Protein 5T0Q (pdb70)

Solvent-accessible surface area: 9866 Å² total; per-residue (Å²): 177,108,59,92,143,121,48,15,34,118,23,0,84,39,0,3,92,60,19,79,41,50,0,5,0,0,0,8,0,78,44,59,100,70,131,46,105,102,95,42,78,88,53,29,36,0,15,22,11,5,6,22,25,58,4,200,127,102,66,73,34,88,93,5,52,126,36,11,133,116,26,66,99,192,167,108,0,48,60,23,18,27,0,2,6,41,0,6,92,40,68,23,77,38,18,93,21,2,0,0,71,0,38,101,72,94,108,64,26,41,25,39,13,41,51,40,1,83,66,46,80,16,159,5,0,24,53,0,47,127,41,39,1,94,0,0,0,0,5,14,10,57,48,0,0,0,0,1,0,0,38,82,92,11,87,92,26,94,93,2,46,111,57,1,84,81,31,8,14,76,171,110,107,32,57,126,102,3,21,102,91,16,13,94,88,66,156,178

Structure (mmCIF, N/CA/C/O backbone):
data_5T0Q
#
_entry.id   5T0Q
#
_cell.length_a   86.098
_cell.length_b   86.098
_cell.length_c   57.871
_cell.angle_alpha   90.00
_cell.angle_beta   90.00
_cell.angle_gamma   120.00
#
_symmetry.space_group_name_H-M   'P 32 2 1'
#
loop_
_entity.id
_entity.type
_entity.pdbx_description
1 polymer 'Transcription factor MYC3'
2 polymer 'Protein TIFY 9'
3 water water
#
loop_
_atom_site.group_PDB
_atom_site.id
_atom_site.type_symbol
_atom_site.label_atom_id
_atom_site.label_alt_id
_atom_site.label_comp_id
_atom_site.label_asym_id
_atom_site.label_entity_id
_atom_site.label_seq_id
_atom_site.pdbx_PDB_ins_code
_atom_site.Cartn_x
_atom_site.Cartn_y
_atom_site.Cartn_z
_atom_site.occupancy
_atom_site.B_iso_or_equiv
_atom_site.auth_seq_id
_atom_site.auth_comp_id
_atom_site.auth_asym_id
_atom_site.auth_atom_id
_atom_site.pdbx_PDB_model_num
ATOM 1 N N . PRO A 1 2 ? -16.776 -42.990 -1.675 1.00 70.08 45 PRO A N 1
ATOM 2 C CA . PRO A 1 2 ? -16.481 -41.901 -0.739 1.00 69.16 45 PRO A CA 1
ATOM 3 C C . PRO A 1 2 ? -15.250 -42.159 0.117 1.00 72.50 45 PRO A C 1
ATOM 4 O O . PRO A 1 2 ? -15.271 -41.860 1.317 1.00 79.92 45 PRO A O 1
ATOM 8 N N . GLN A 1 3 ? -14.211 -42.717 -0.500 1.00 58.97 46 GLN A N 1
ATOM 9 C CA . GLN A 1 3 ? -12.853 -42.713 0.053 1.00 58.93 46 GLN A CA 1
ATOM 10 C C . GLN A 1 3 ? -11.886 -43.042 -1.071 1.00 54.06 46 GLN A C 1
ATOM 11 O O . GLN A 1 3 ? -11.640 -44.210 -1.378 1.00 53.52 46 GLN A O 1
ATOM 17 N N . PHE A 1 4 ? -11.343 -42.003 -1.692 1.00 46.70 47 PHE A N 1
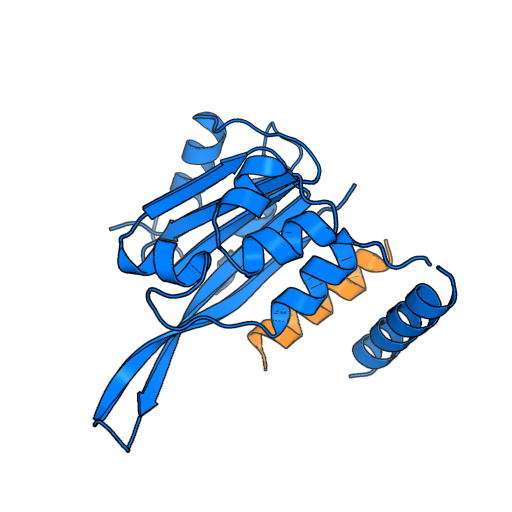ATOM 18 C CA . PHE A 1 4 ? -10.657 -42.172 -2.960 1.00 48.86 47 PHE A CA 1
ATOM 19 C C . PHE A 1 4 ? -9.246 -42.721 -2.791 1.00 52.68 47 PHE A C 1
ATOM 20 O O . PHE A 1 4 ? -8.603 -42.529 -1.745 1.00 45.98 47 PHE A O 1
ATOM 28 N N . ASN A 1 5 ? -8.793 -43.429 -3.827 1.00 45.22 48 ASN A N 1
ATOM 29 C CA . ASN A 1 5 ? -7.470 -44.034 -3.854 1.00 50.35 48 ASN A CA 1
ATOM 30 C C . ASN A 1 5 ? -6.719 -43.580 -5.092 1.00 45.61 48 ASN A C 1
ATOM 31 O O . ASN A 1 5 ? -7.291 -42.948 -5.977 1.00 43.43 48 ASN A O 1
ATOM 36 N N . GLU A 1 6 ? -5.451 -43.950 -5.167 1.00 42.93 49 GLU A N 1
ATOM 37 C CA . GLU A 1 6 ? -4.581 -43.519 -6.247 1.00 49.56 49 GLU A CA 1
ATOM 38 C C . GLU A 1 6 ? -5.075 -43.900 -7.651 1.00 47.60 49 GLU A C 1
ATOM 39 O O . GLU A 1 6 ? -4.798 -43.188 -8.620 1.00 42.38 49 GLU A O 1
ATOM 45 N N . ASP A 1 7 ? -5.813 -45.002 -7.763 1.00 48.75 50 ASP A N 1
ATOM 46 C CA . ASP A 1 7 ? -6.241 -45.485 -9.075 1.00 47.39 50 ASP A CA 1
ATOM 47 C C . ASP A 1 7 ? -7.227 -44.550 -9.785 1.00 48.28 50 ASP A C 1
ATOM 48 O O . ASP A 1 7 ? -7.331 -44.587 -11.016 1.00 45.00 50 ASP A O 1
ATOM 53 N N . THR A 1 8 ? -7.934 -43.700 -9.037 1.00 45.31 51 THR A N 1
ATOM 54 C CA . THR A 1 8 ? -8.867 -42.766 -9.680 1.00 43.28 51 THR A CA 1
ATOM 55 C C . THR A 1 8 ? -8.325 -41.333 -9.768 1.00 40.88 51 THR A C 1
ATOM 56 O O . THR A 1 8 ? -9.001 -40.446 -10.288 1.00 37.54 51 THR A O 1
ATOM 60 N N . LEU A 1 9 ? -7.105 -41.116 -9.272 1.00 42.45 52 LEU A N 1
ATOM 61 C CA . LEU A 1 9 ? -6.578 -39.764 -9.089 1.00 39.69 52 LEU A CA 1
ATOM 62 C C . LEU A 1 9 ? -6.555 -38.956 -10.390 1.00 39.93 52 LEU A C 1
ATOM 63 O O . LEU A 1 9 ? -6.955 -37.792 -10.408 1.00 40.99 52 LEU A O 1
ATOM 68 N N . GLN A 1 10 ? -6.125 -39.569 -11.483 1.00 38.17 53 GLN A N 1
ATOM 69 C CA . GLN A 1 10 ? -6.109 -38.856 -12.760 1.00 37.04 53 GLN A CA 1
ATOM 70 C C . GLN A 1 10 ? -7.523 -38.505 -13.206 1.00 39.18 53 GLN A C 1
ATOM 71 O O . GLN A 1 10 ? -7.763 -37.413 -13.727 1.00 40.23 53 GLN A O 1
ATOM 77 N N . GLN A 1 11 ? -8.458 -39.430 -13.004 1.00 40.03 54 GLN A N 1
ATOM 78 C CA . GLN A 1 11 ? -9.849 -39.197 -13.380 1.00 41.30 54 GLN A CA 1
ATOM 79 C C . GLN A 1 11 ? -10.464 -38.040 -12.604 1.00 38.31 54 GLN A C 1
ATOM 80 O O . GLN A 1 11 ? -11.229 -37.236 -13.148 1.00 36.50 54 GLN A O 1
ATO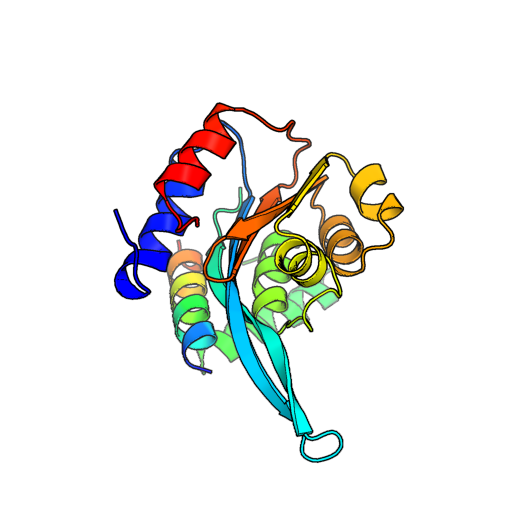M 86 N N . ARG A 1 12 ? -10.127 -37.958 -11.323 1.00 37.86 55 ARG A N 1
ATOM 87 C CA . ARG A 1 12 ? -10.678 -36.919 -10.475 1.00 37.27 55 ARG A CA 1
ATOM 88 C C . ARG A 1 12 ? -10.078 -35.548 -10.806 1.00 38.25 55 ARG A C 1
ATOM 89 O O . ARG A 1 12 ? -10.780 -34.528 -10.756 1.00 34.71 55 ARG A O 1
ATOM 97 N N . LEU A 1 13 ? -8.798 -35.527 -11.181 1.00 36.56 56 LEU A N 1
ATOM 98 C CA . LEU A 1 13 ? -8.150 -34.285 -11.602 1.00 33.52 56 LEU A CA 1
ATOM 99 C C . LEU A 1 13 ? -8.770 -33.781 -12.896 1.00 37.06 56 LEU A C 1
ATOM 100 O O . LEU A 1 13 ? -9.012 -32.591 -13.073 1.00 38.30 56 LEU A O 1
ATOM 105 N N . GLN A 1 14 ? -9.039 -34.695 -13.810 1.00 38.91 57 GLN A N 1
ATOM 106 C CA . GLN A 1 14 ? -9.667 -34.321 -15.074 1.00 39.56 57 GLN A CA 1
ATOM 107 C C . GLN A 1 14 ? -11.090 -33.818 -14.846 1.00 38.75 57 GLN A C 1
ATOM 108 O O 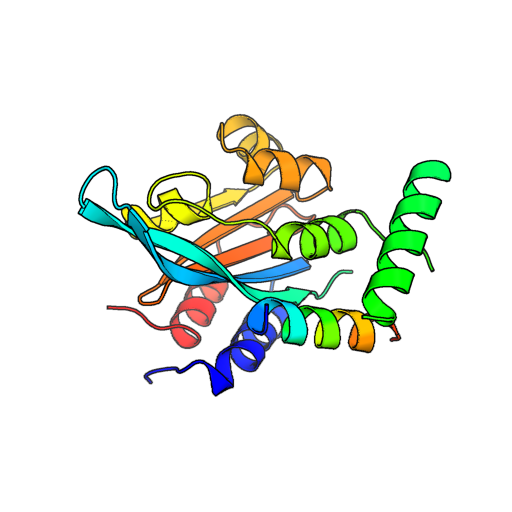. GLN A 1 14 ? -11.505 -32.802 -15.404 1.00 39.09 57 GLN A O 1
ATOM 114 N N . ALA A 1 15 ? -11.831 -34.539 -14.011 1.00 40.41 58 ALA A N 1
ATOM 115 C CA . ALA A 1 15 ? -13.193 -34.151 -13.682 1.00 42.61 58 ALA A CA 1
ATOM 116 C C . ALA A 1 15 ? -13.207 -32.738 -13.102 1.00 38.69 58 ALA A C 1
ATOM 117 O O . ALA A 1 15 ? -14.109 -31.958 -13.376 1.00 38.50 58 ALA A O 1
ATOM 119 N N . LEU A 1 16 ? -12.176 -32.411 -12.325 1.00 41.85 59 LEU A N 1
ATOM 120 C CA . LEU A 1 16 ? -12.112 -31.137 -11.610 1.00 38.88 59 LEU A CA 1
ATOM 121 C C . LEU A 1 16 ? -12.086 -29.943 -12.553 1.00 42.74 59 LEU A C 1
ATOM 122 O O . LEU A 1 16 ? -12.810 -28.973 -12.332 1.00 41.16 59 LEU A O 1
ATOM 127 N N . ILE A 1 17 ? -11.309 -29.991 -13.631 1.00 45.01 60 ILE A N 1
ATOM 128 C CA . ILE A 1 17 ? -11.288 -28.800 -14.478 1.00 45.23 60 ILE A CA 1
ATOM 129 C C . ILE A 1 17 ? -11.997 -28.961 -15.815 1.00 46.79 60 ILE A C 1
ATOM 130 O O . ILE A 1 17 ? -12.109 -27.999 -16.573 1.00 47.05 60 ILE A O 1
ATOM 135 N N . GLU A 1 18 ? -12.504 -30.153 -16.110 1.00 52.13 61 GLU A N 1
ATOM 136 C CA . GLU A 1 18 ? -13.403 -30.270 -17.255 1.00 52.39 61 GLU A CA 1
ATOM 137 C C . GLU A 1 18 ? -14.823 -29.888 -16.842 1.00 52.21 61 GLU A C 1
ATOM 138 O O . GLU A 1 18 ? -15.562 -29.288 -17.623 1.00 54.49 61 GLU A O 1
ATOM 144 N N . SER A 1 19 ? -15.195 -30.195 -15.604 1.00 46.51 62 SER A N 1
ATOM 145 C CA . SER A 1 19 ? -16.513 -29.803 -15.111 1.00 52.50 62 SER A CA 1
ATOM 146 C C . SER A 1 19 ? -16.538 -28.387 -14.531 1.00 56.59 62 SER A C 1
ATOM 147 O O . SER A 1 19 ? -17.604 -27.876 -14.176 1.00 61.93 62 SER A O 1
ATOM 150 N N . ALA A 1 20 ? -15.371 -27.759 -14.415 1.00 56.93 63 ALA A N 1
ATOM 151 C CA . ALA A 1 20 ? -15.284 -26.427 -13.809 1.00 51.72 63 ALA A CA 1
ATOM 152 C C . ALA A 1 20 ? -16.023 -25.376 -14.641 1.00 57.02 63 ALA A C 1
ATOM 153 O O . ALA A 1 20 ? -16.040 -25.440 -15.878 1.00 57.78 63 ALA A O 1
ATOM 155 N N . GLY A 1 21 ? -16.634 -24.411 -13.962 1.00 52.41 64 GLY A N 1
ATOM 156 C CA . GLY A 1 21 ? -17.284 -23.305 -14.648 1.00 54.01 64 GLY A CA 1
ATOM 157 C C . GLY A 1 21 ? -16.272 -22.264 -15.097 1.00 53.95 64 GLY A C 1
ATOM 158 O O . GLY A 1 21 ? -16.518 -21.467 -16.006 1.00 56.09 64 GLY A O 1
ATOM 159 N N . GLU A 1 22 ? -15.114 -22.276 -14.453 1.00 50.30 65 GLU A N 1
ATOM 160 C CA . GLU A 1 22 ? -14.096 -21.282 -14.724 1.00 45.84 65 GLU A CA 1
ATOM 161 C C . GLU A 1 22 ? -13.036 -21.876 -15.644 1.00 45.50 65 GLU A C 1
ATOM 162 O O . GLU A 1 22 ? -12.971 -23.095 -15.799 1.00 46.15 65 GLU A O 1
ATOM 168 N N . ASN A 1 23 ? -12.222 -21.022 -16.261 1.00 41.87 66 ASN A N 1
ATOM 169 C CA . ASN A 1 23 ? -11.207 -21.485 -17.205 1.00 40.90 66 ASN A CA 1
ATOM 170 C C . ASN A 1 23 ? -9.854 -21.805 -16.554 1.00 39.96 66 ASN A C 1
ATOM 171 O O . ASN A 1 23 ? -8.915 -20.999 -16.588 1.00 39.14 66 ASN A O 1
ATOM 176 N N . TRP A 1 24 ? -9.752 -22.988 -15.966 1.00 39.49 67 TRP A N 1
ATOM 177 C CA . TRP A 1 24 ? -8.511 -23.391 -15.325 1.00 37.73 67 TRP A CA 1
ATOM 178 C C . TRP A 1 24 ? -7.558 -24.033 -16.329 1.00 39.00 67 TRP A C 1
ATOM 179 O O . TRP A 1 24 ? -7.967 -24.803 -17.188 1.00 37.70 67 TRP A O 1
ATOM 190 N N . THR A 1 25 ? -6.277 -23.722 -16.213 1.00 38.23 68 THR A N 1
ATOM 191 C CA . THR A 1 25 ? -5.321 -24.221 -17.183 1.00 36.41 68 THR A CA 1
ATOM 192 C C . THR A 1 25 ? -4.872 -25.625 -16.833 1.00 36.06 68 THR A C 1
ATOM 193 O O . THR A 1 25 ? -4.659 -26.448 -17.714 1.00 36.79 68 THR A O 1
ATOM 197 N N . TYR A 1 26 ? -4.745 -25.921 -15.547 1.00 31.21 69 TYR A N 1
ATOM 198 C CA . TYR A 1 26 ? -4.303 -27.252 -15.152 1.00 35.54 69 TYR A CA 1
ATOM 199 C C . TYR A 1 26 ? -4.715 -27.518 -13.726 1.00 33.79 69 TYR A 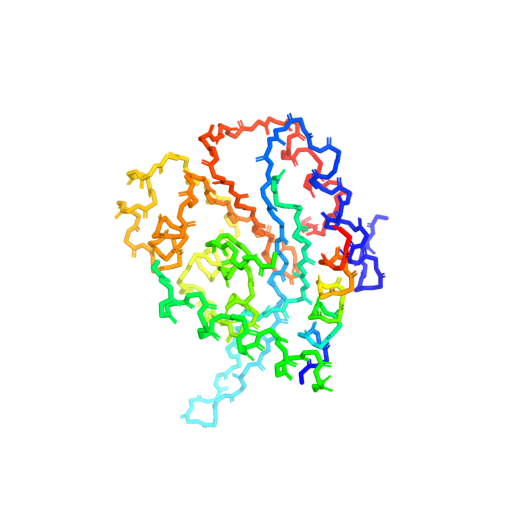C 1
ATOM 200 O O . TYR A 1 26 ? -5.047 -26.597 -12.996 1.00 33.37 69 TYR A O 1
ATOM 209 N N . ALA A 1 27 ? -4.644 -28.777 -13.327 1.00 33.19 70 ALA A N 1
ATOM 210 C CA . ALA A 1 27 ? -4.690 -29.145 -11.926 1.00 32.03 70 ALA A CA 1
ATOM 211 C C . ALA A 1 27 ? -3.512 -30.054 -11.641 1.00 32.09 70 ALA A C 1
ATOM 212 O O . ALA A 1 27 ? -3.118 -30.848 -12.489 1.00 32.24 70 ALA A O 1
ATOM 214 N N . ILE A 1 28 ? -2.965 -29.944 -10.443 1.00 28.41 71 ILE A N 1
ATOM 215 C CA . ILE A 1 28 ? -1.892 -30.806 -9.981 1.00 29.44 71 ILE A CA 1
ATOM 216 C C . ILE A 1 28 ? -2.294 -31.403 -8.649 1.00 28.98 71 ILE A C 1
ATOM 217 O O . ILE A 1 28 ? -2.920 -30.727 -7.853 1.00 27.97 71 ILE A O 1
ATOM 222 N N . PHE A 1 29 ? -1.974 -32.671 -8.416 1.00 30.08 72 PHE A N 1
ATOM 223 C CA . PHE A 1 29 ? -2.042 -33.199 -7.070 1.00 31.17 72 PHE A CA 1
ATOM 224 C C . PHE A 1 29 ? -0.654 -33.431 -6.539 1.00 33.37 72 PHE A C 1
ATOM 225 O O . PHE A 1 29 ? 0.130 -34.155 -7.159 1.00 32.73 72 PHE A O 1
ATOM 233 N N . TRP A 1 30 ? -0.360 -32.820 -5.390 1.00 32.00 73 TRP A N 1
ATOM 234 C CA . TRP A 1 30 ? 0.901 -33.010 -4.692 1.00 31.50 73 TRP A CA 1
ATOM 235 C C . TRP A 1 30 ? 0.728 -34.083 -3.625 1.00 35.55 73 TRP A C 1
ATOM 236 O O . TRP A 1 30 ? 0.038 -33.868 -2.636 1.00 33.69 73 TRP A O 1
ATOM 247 N N . GLN A 1 31 ? 1.339 -35.246 -3.836 1.00 37.11 74 GLN A N 1
ATOM 248 C CA . GLN A 1 31 ? 1.180 -36.353 -2.900 1.00 38.43 74 GLN A CA 1
ATOM 249 C C . GLN A 1 31 ? 2.202 -36.261 -1.775 1.00 41.77 74 GLN A C 1
ATOM 250 O O . GLN A 1 31 ? 3.319 -35.796 -1.991 1.00 36.62 74 GLN A O 1
ATOM 256 N N . ILE A 1 32 ? 1.817 -36.676 -0.568 1.00 38.82 75 ILE A N 1
ATOM 257 C CA . ILE A 1 32 ? 2.767 -36.693 0.521 1.00 47.02 75 ILE A CA 1
ATOM 258 C C . ILE A 1 32 ? 3.615 -37.940 0.405 1.00 48.36 75 ILE A C 1
ATOM 259 O O . ILE A 1 32 ? 3.171 -38.969 -0.087 1.00 43.03 75 ILE A O 1
ATOM 264 N N . SER A 1 33 ? 4.866 -37.797 0.813 1.00 49.00 76 SER A N 1
ATOM 265 C CA . SER A 1 33 ? 5.759 -38.910 1.024 1.00 49.70 76 SER A CA 1
ATOM 266 C C . SER A 1 33 ? 6.581 -38.514 2.225 1.00 46.55 76 SER A C 1
ATOM 267 O O . SER A 1 33 ? 6.369 -37.441 2.813 1.00 37.73 76 SER A O 1
ATOM 270 N N . HIS A 1 34 ? 7.508 -39.381 2.607 1.00 50.92 77 HIS A N 1
ATOM 271 C CA . HIS A 1 34 ? 8.294 -39.149 3.804 1.00 48.61 77 HIS A CA 1
ATOM 272 C C . HIS A 1 34 ? 9.765 -39.333 3.527 1.00 50.58 77 HIS A C 1
ATOM 273 O O . HIS A 1 34 ? 10.180 -40.259 2.829 1.00 54.80 77 HIS A O 1
ATOM 280 N N . ASP A 1 35 ? 10.547 -38.417 4.070 1.00 49.96 78 ASP A N 1
ATOM 281 C CA . ASP A 1 35 ? 11.976 -38.395 3.851 1.00 54.10 78 ASP A CA 1
ATOM 282 C C . ASP A 1 35 ? 12.656 -38.516 5.193 1.00 53.71 78 ASP A C 1
ATOM 283 O O . ASP A 1 35 ? 12.695 -37.552 5.957 1.00 46.21 78 ASP A O 1
ATOM 288 N N . PHE A 1 36 ? 13.172 -39.701 5.500 1.00 51.28 79 PHE A N 1
ATOM 289 C CA . PHE A 1 36 ? 13.860 -39.872 6.767 1.00 50.52 79 PHE A CA 1
ATOM 290 C C . PHE A 1 36 ? 15.241 -39.229 6.713 1.00 50.06 79 PHE A C 1
ATOM 291 O O . PHE A 1 36 ? 15.975 -39.389 5.737 1.00 44.80 79 PHE A O 1
ATOM 299 N N . ASP A 1 37 ? 15.591 -38.495 7.761 1.00 49.57 80 ASP A N 1
ATOM 300 C CA . ASP A 1 37 ? 16.914 -37.888 7.835 1.00 60.12 80 ASP A CA 1
ATOM 301 C C . ASP A 1 37 ? 17.767 -38.485 8.964 1.00 62.04 80 ASP A C 1
ATOM 302 O O . ASP A 1 37 ? 17.478 -38.288 10.151 1.00 60.33 80 ASP A O 1
ATOM 307 N N . SER A 1 38 ? 18.821 -39.204 8.572 1.00 61.51 81 SER A N 1
ATOM 308 C CA . SER A 1 38 ? 19.762 -39.820 9.508 1.00 63.10 81 SER A CA 1
ATOM 309 C C . SER A 1 38 ? 20.320 -38.817 10.515 1.00 70.50 81 SER A C 1
ATOM 310 O O . SER A 1 38 ? 20.546 -39.148 11.680 1.00 69.37 81 SER A O 1
ATOM 313 N N . SER A 1 39 ? 20.529 -37.590 10.048 1.00 68.96 82 SER A N 1
ATOM 314 C CA . SER A 1 39 ? 21.230 -36.564 10.810 1.00 72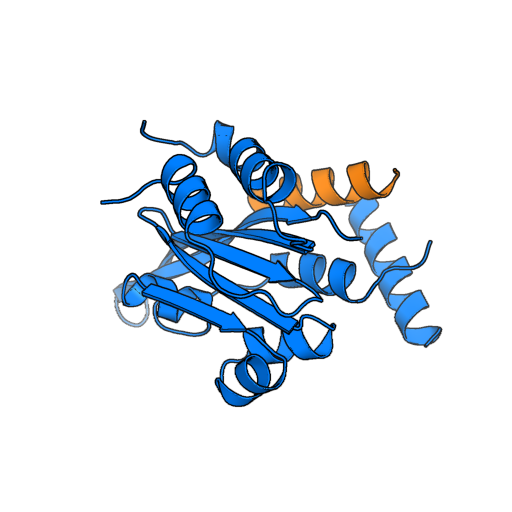.98 82 SER A CA 1
ATOM 315 C C . SER A 1 39 ? 20.447 -36.095 12.033 1.00 75.36 82 SER A C 1
ATOM 316 O O . SER A 1 39 ? 21.037 -35.690 13.037 1.00 80.04 82 SER A O 1
ATOM 319 N N . THR A 1 40 ? 19.120 -36.136 11.947 1.00 70.04 83 THR A N 1
ATOM 320 C CA . THR A 1 40 ? 18.281 -35.647 13.041 1.00 74.70 83 THR A CA 1
ATOM 321 C C . THR A 1 40 ? 17.337 -36.730 13.559 1.00 73.11 83 THR A C 1
ATOM 322 O O . THR A 1 40 ? 16.817 -36.630 14.675 1.00 70.22 83 THR A O 1
ATOM 326 N N . GLY A 1 41 ? 17.118 -37.756 12.737 1.00 63.63 84 GLY A N 1
ATOM 327 C CA . GLY A 1 41 ? 16.165 -38.806 13.049 1.00 60.94 84 GLY A CA 1
ATOM 328 C C . GLY A 1 41 ? 14.726 -38.487 12.667 1.00 59.88 84 GLY A C 1
ATOM 329 O O . GLY A 1 41 ? 13.822 -39.292 12.917 1.00 55.85 84 GLY A O 1
ATOM 330 N N . ASP A 1 42 ? 14.499 -37.328 12.051 1.00 58.58 85 ASP A N 1
ATOM 331 C CA . ASP A 1 42 ? 13.129 -36.895 11.747 1.00 60.74 85 ASP A CA 1
ATOM 332 C C . ASP A 1 42 ? 12.583 -37.497 10.446 1.00 54.61 85 ASP A C 1
ATOM 333 O O . ASP A 1 42 ? 13.318 -37.663 9.462 1.00 50.35 85 ASP A O 1
ATOM 338 N N . ASN A 1 43 ? 11.294 -37.830 10.451 1.00 49.44 86 ASN A N 1
ATOM 339 C CA . ASN A 1 43 ? 10.634 -38.327 9.247 1.00 48.11 86 ASN A CA 1
ATOM 340 C C . ASN A 1 43 ? 9.783 -37.246 8.589 1.00 52.57 86 ASN A C 1
ATOM 341 O O . ASN A 1 43 ? 8.556 -37.248 8.694 1.00 54.86 86 ASN A O 1
ATOM 346 N N . THR A 1 44 ? 10.434 -36.334 7.887 1.00 50.77 87 THR A N 1
ATOM 347 C CA . THR A 1 44 ? 9.764 -35.128 7.447 1.00 47.85 87 THR A CA 1
ATOM 348 C C . THR A 1 44 ? 8.822 -35.389 6.283 1.00 45.84 87 THR A C 1
ATOM 349 O O . THR A 1 44 ? 9.189 -36.025 5.288 1.00 44.26 87 THR A O 1
ATOM 353 N N . VAL A 1 45 ? 7.595 -34.905 6.423 1.00 45.92 88 VAL A N 1
ATOM 354 C CA . VAL A 1 45 ? 6.644 -34.967 5.333 1.00 39.82 88 VAL A CA 1
ATOM 355 C C . VAL A 1 45 ? 7.156 -34.162 4.145 1.00 38.85 88 VAL A C 1
ATOM 356 O O . VAL A 1 45 ? 7.612 -33.023 4.282 1.00 40.62 88 VAL A O 1
ATOM 360 N N . ILE A 1 46 ? 7.081 -34.773 2.974 1.00 42.95 89 ILE A N 1
ATOM 361 C CA . ILE A 1 46 ? 7.477 -34.116 1.751 1.00 42.40 89 ILE A CA 1
ATOM 362 C C . ILE A 1 46 ? 6.333 -34.234 0.767 1.00 44.43 89 ILE A C 1
ATOM 363 O O . ILE A 1 46 ? 5.742 -35.302 0.606 1.00 46.74 89 ILE A O 1
ATOM 368 N N . LEU A 1 47 ? 5.994 -33.110 0.154 1.00 38.23 90 LEU A N 1
ATOM 369 C CA . LEU A 1 47 ? 5.013 -33.075 -0.910 1.00 37.91 90 LEU A CA 1
ATOM 370 C C . LEU A 1 47 ? 5.738 -33.188 -2.233 1.00 35.60 90 LEU A C 1
ATOM 371 O O . LEU A 1 47 ? 6.615 -32.388 -2.524 1.00 40.47 90 LEU A O 1
ATOM 376 N N . GLY A 1 48 ? 5.383 -34.190 -3.023 1.00 33.35 91 GLY A N 1
ATOM 377 C CA . GLY A 1 48 ? 6.021 -34.395 -4.307 1.00 33.69 91 GLY A CA 1
ATOM 378 C C . GLY A 1 48 ? 4.963 -34.564 -5.353 1.00 32.71 91 GLY A C 1
ATOM 379 O O . GLY A 1 48 ? 3.778 -34.635 -5.035 1.00 33.90 91 GLY A O 1
ATOM 380 N N . TRP A 1 49 ? 5.378 -34.625 -6.607 1.00 33.40 92 TRP A N 1
ATOM 381 C CA . TRP A 1 49 ? 4.426 -34.767 -7.693 1.00 32.76 92 TRP A CA 1
ATOM 382 C C . TRP A 1 49 ? 3.618 -36.050 -7.547 1.00 39.18 92 TRP A C 1
ATOM 383 O O . TRP A 1 49 ? 4.182 -37.140 -7.393 1.00 37.54 92 TRP A O 1
ATOM 394 N N . GLY A 1 50 ? 2.294 -35.912 -7.571 1.00 38.62 93 GLY A N 1
ATOM 395 C CA . GLY A 1 50 ? 1.401 -37.052 -7.475 1.00 36.47 93 GLY A CA 1
ATOM 396 C C . GLY A 1 50 ? 0.892 -37.385 -8.860 1.00 36.09 93 GLY A C 1
ATOM 397 O O . GLY A 1 50 ? 1.105 -38.483 -9.376 1.00 41.83 93 GLY A O 1
ATOM 398 N N . ASP A 1 51 ? 0.211 -36.414 -9.451 1.00 37.20 94 ASP A N 1
ATOM 399 C CA . ASP A 1 51 ? -0.293 -36.505 -10.814 1.00 34.81 94 ASP A CA 1
ATOM 400 C C . ASP A 1 51 ? -0.743 -35.101 -11.198 1.00 35.39 94 ASP A C 1
ATOM 401 O O . ASP A 1 51 ? -0.743 -34.195 -10.363 1.00 36.06 94 ASP A O 1
ATOM 406 N N . GLY A 1 52 ? -1.121 -34.909 -12.450 1.00 32.94 95 GLY A N 1
ATOM 407 C CA . GLY A 1 52 ? -1.492 -33.601 -12.932 1.00 36.36 95 GLY A CA 1
ATOM 408 C C . GLY A 1 52 ? -2.363 -33.776 -14.154 1.00 39.01 95 GLY A C 1
ATOM 409 O O . GLY A 1 52 ? -2.372 -34.835 -14.771 1.00 37.49 95 GLY A O 1
ATOM 410 N N . TYR A 1 53 ? -3.122 -32.745 -14.479 1.00 35.44 96 TYR A N 1
ATOM 411 C CA . TYR A 1 53 ? -3.918 -32.753 -15.680 1.00 37.80 96 TYR A CA 1
ATOM 412 C C . TYR A 1 53 ? -3.789 -31.405 -16.332 1.00 37.31 96 TYR A C 1
ATOM 413 O O . TYR A 1 53 ? -4.217 -30.401 -15.779 1.00 38.72 96 TYR A O 1
ATOM 422 N N . TYR A 1 54 ? -3.187 -31.368 -17.507 1.00 37.54 97 TYR A N 1
ATOM 423 C CA . TYR A 1 54 ? -3.021 -30.112 -18.205 1.00 38.72 97 TYR A CA 1
ATOM 424 C C . TYR A 1 54 ? -4.112 -29.923 -19.255 1.00 43.15 97 TYR A C 1
ATOM 425 O O . TYR A 1 54 ? -4.226 -30.715 -20.186 1.00 44.12 97 TYR A O 1
ATOM 434 N N . LYS A 1 55 ? -4.907 -28.868 -19.109 1.00 42.27 98 LYS A N 1
ATOM 435 C CA . LYS A 1 55 ? -5.945 -28.551 -20.085 1.00 43.94 98 LYS A CA 1
ATOM 436 C C . LYS A 1 55 ? -5.424 -27.572 -21.126 1.00 49.08 98 LYS A C 1
ATOM 437 O O . LYS A 1 55 ? -5.547 -27.817 -22.323 1.00 51.84 98 LYS A O 1
ATOM 443 N N . GLY A 1 56 ? -4.837 -26.467 -20.663 1.00 46.79 99 GLY A N 1
ATOM 444 C CA . GLY A 1 56 ? -4.300 -25.448 -21.555 1.00 47.44 99 GLY A CA 1
ATOM 445 C C . GLY A 1 56 ? -5.363 -24.463 -21.990 1.00 52.52 99 GLY A C 1
ATOM 446 O O . GLY A 1 56 ? -6.324 -24.233 -21.261 1.00 53.70 99 GLY A O 1
ATOM 447 N N . GLU A 1 57 ? -5.174 -23.872 -23.170 1.00 66.90 100 GLU A N 1
ATOM 448 C CA . GLU A 1 57 ? -6.220 -23.098 -23.843 1.00 73.49 100 GLU A CA 1
ATOM 449 C C . GLU A 1 57 ? -6.147 -23.306 -25.359 1.00 79.67 100 GLU A C 1
ATOM 450 O O . GLU A 1 57 ? -7.172 -23.351 -26.047 1.00 84.18 100 GLU A O 1
ATOM 456 N N . ASN A 1 68 ? 11.098 -16.251 -27.265 1.00 63.01 111 ASN A N 1
ATOM 457 C CA . ASN A 1 68 ? 12.136 -16.102 -28.284 1.00 68.51 111 ASN A CA 1
ATOM 458 C C . ASN A 1 68 ? 12.532 -17.461 -28.859 1.00 63.55 111 ASN A C 1
ATOM 459 O O . ASN A 1 68 ? 12.323 -18.498 -28.226 1.00 60.20 111 ASN A O 1
ATOM 464 N N . THR A 1 69 ? 13.128 -17.459 -30.043 1.00 58.51 112 THR A N 1
ATOM 465 C CA . THR A 1 69 ? 13.344 -18.712 -30.746 1.00 60.05 112 THR A CA 1
ATOM 466 C C . THR A 1 69 ? 14.328 -19.629 -30.012 1.00 57.32 112 THR A C 1
ATOM 467 O O . THR A 1 69 ? 14.169 -20.849 -30.038 1.00 57.95 112 THR A O 1
ATOM 471 N N . ALA A 1 70 ? 15.316 -19.059 -29.331 1.00 54.12 113 ALA A N 1
ATOM 472 C CA . ALA A 1 70 ? 16.278 -19.878 -28.589 1.00 53.51 113 ALA A CA 1
ATOM 473 C C . ALA A 1 70 ? 15.582 -20.684 -27.498 1.00 54.46 113 ALA A C 1
ATOM 474 O O . ALA A 1 70 ? 15.863 -21.875 -27.297 1.00 53.35 113 ALA A O 1
ATOM 476 N N . GLU A 1 71 ? 14.691 -20.012 -26.775 1.00 52.82 114 GLU A N 1
ATOM 477 C CA . GLU A 1 71 ? 13.928 -20.641 -25.709 1.00 47.35 114 GLU A CA 1
ATOM 478 C C . GLU A 1 71 ? 13.067 -21.751 -26.294 1.00 47.57 114 GLU A C 1
ATOM 479 O O . GLU A 1 71 ? 13.008 -22.861 -25.764 1.00 44.99 114 GLU A O 1
ATOM 485 N N . GLN A 1 72 ? 12.428 -21.447 -27.419 1.00 48.75 115 GLN A N 1
ATOM 486 C CA . GLN A 1 72 ? 11.602 -22.425 -28.112 1.00 50.18 115 GLN A CA 1
ATOM 487 C C . GLN A 1 72 ? 12.417 -23.634 -28.581 1.00 52.86 115 GLN A C 1
ATOM 488 O O . GLN A 1 72 ? 11.937 -24.766 -28.506 1.00 53.79 115 GLN A O 1
ATOM 494 N N . GLU A 1 73 ? 13.641 -23.408 -29.058 1.00 53.13 116 GLU A N 1
ATOM 495 C CA . GLU A 1 73 ? 14.481 -24.522 -29.484 1.00 54.98 116 GLU A CA 1
ATOM 496 C C . GLU A 1 73 ? 14.733 -25.424 -28.297 1.00 48.90 116 GLU A C 1
ATOM 497 O O . GLU A 1 73 ? 14.620 -26.632 -28.410 1.00 52.27 116 GLU A O 1
ATOM 503 N N . HIS A 1 74 ? 15.087 -24.829 -27.161 1.00 49.33 117 HIS A N 1
ATOM 504 C CA . HIS A 1 74 ? 15.433 -25.605 -25.975 1.00 45.83 117 HIS A CA 1
ATOM 505 C C . HIS A 1 74 ? 14.230 -26.419 -25.520 1.00 48.77 117 HIS A C 1
ATOM 506 O O . HIS A 1 74 ? 14.351 -27.612 -25.234 1.00 48.98 117 HIS A O 1
ATOM 513 N N . ARG A 1 75 ? 13.071 -25.768 -25.474 1.00 47.89 118 ARG A N 1
ATOM 514 C CA . ARG A 1 75 ? 11.846 -26.425 -25.021 1.00 53.15 118 ARG A CA 1
ATOM 515 C C . ARG A 1 75 ? 11.475 -27.569 -25.952 1.00 48.02 118 ARG A C 1
ATOM 516 O O . ARG A 1 75 ? 11.190 -28.675 -25.501 1.00 43.19 118 ARG A O 1
ATOM 524 N N . LYS A 1 76 ? 11.497 -27.301 -27.251 1.00 49.23 119 LYS A N 1
ATOM 525 C CA . LYS A 1 76 ? 11.203 -28.343 -28.226 1.00 55.91 119 LYS A CA 1
ATOM 526 C C . LYS A 1 76 ? 12.175 -29.503 -28.044 1.00 56.06 119 LYS A C 1
ATOM 527 O O . LYS A 1 76 ? 11.769 -30.663 -28.048 1.00 54.05 119 LYS A O 1
ATOM 533 N N . ARG A 1 77 ? 13.451 -29.177 -27.832 1.00 55.86 120 ARG A N 1
ATOM 534 C CA . ARG A 1 77 ? 14.484 -30.185 -27.634 1.00 57.30 120 ARG A CA 1
ATOM 535 C C . ARG A 1 77 ? 14.181 -31.047 -26.411 1.00 55.39 120 ARG A C 1
ATOM 536 O O . ARG A 1 77 ? 14.351 -32.269 -26.435 1.00 53.65 120 ARG A O 1
ATOM 544 N N . VAL A 1 78 ? 13.721 -30.401 -25.345 1.00 51.34 121 VAL A N 1
ATOM 545 C CA . VAL A 1 78 ? 13.405 -31.101 -24.105 1.00 53.87 121 VAL A CA 1
ATOM 546 C C . VAL A 1 78 ? 12.210 -32.052 -24.277 1.00 52.80 121 VAL A C 1
ATOM 547 O O . VAL A 1 78 ? 12.213 -33.183 -23.776 1.00 47.09 121 VAL A O 1
ATOM 551 N N . ILE A 1 79 ? 11.199 -31.580 -24.998 1.00 50.85 122 ILE A N 1
ATOM 552 C CA . ILE A 1 79 ? 10.020 -32.383 -25.300 1.00 58.35 122 ILE A CA 1
ATOM 553 C C . ILE A 1 79 ? 10.422 -33.685 -25.979 1.00 56.99 122 ILE A C 1
ATOM 554 O O . ILE A 1 79 ? 10.072 -34.769 -25.508 1.00 60.26 122 ILE A O 1
ATOM 559 N N . ARG A 1 80 ? 11.175 -33.567 -27.074 1.00 60.54 123 ARG A N 1
ATOM 560 C CA . ARG A 1 80 ? 11.603 -34.724 -27.859 1.00 58.11 123 ARG A CA 1
ATOM 561 C C . ARG A 1 80 ? 12.406 -35.700 -27.016 1.00 60.00 123 ARG A C 1
ATOM 562 O O . ARG A 1 80 ? 12.163 -36.906 -27.061 1.00 59.78 123 ARG A O 1
ATOM 570 N N . GLU A 1 81 ? 13.340 -35.184 -26.222 1.00 57.85 124 GLU A N 1
ATOM 571 C CA . GLU A 1 81 ? 14.107 -36.047 -25.337 1.00 61.28 124 GLU A CA 1
ATOM 572 C C . GLU A 1 81 ? 13.178 -36.807 -24.384 1.00 63.28 124 GLU A C 1
ATOM 573 O O . GLU A 1 81 ? 13.377 -37.996 -24.135 1.00 65.36 124 GLU A O 1
ATOM 579 N N . LEU A 1 82 ? 12.147 -36.127 -23.880 1.00 63.05 125 LEU A N 1
ATOM 580 C CA . LEU A 1 82 ? 11.208 -36.746 -22.940 1.00 63.36 125 LEU A CA 1
ATOM 581 C C . LEU A 1 82 ? 10.360 -37.823 -23.621 1.00 60.14 125 LEU A C 1
ATOM 582 O O . LEU A 1 82 ? 10.116 -38.877 -23.040 1.00 63.49 125 LEU A O 1
ATOM 587 N N . ASN A 1 83 ? 9.915 -37.552 -24.845 1.00 61.18 126 ASN A N 1
ATOM 588 C CA . ASN A 1 83 ? 9.237 -38.558 -25.660 1.00 62.82 126 ASN A CA 1
ATOM 589 C C . ASN A 1 83 ? 10.040 -39.849 -25.729 1.00 65.44 126 ASN A C 1
ATOM 590 O O . ASN A 1 83 ? 9.503 -40.941 -25.519 1.00 68.85 126 ASN A O 1
ATOM 595 N N . SER A 1 84 ? 11.332 -39.704 -26.007 1.00 66.63 127 SER A N 1
ATOM 596 C CA . SER A 1 84 ? 12.251 -40.835 -26.085 1.00 66.04 127 SER A CA 1
ATOM 597 C C . SER A 1 84 ? 12.225 -41.668 -24.819 1.00 70.42 127 SER A C 1
ATOM 598 O O . SER A 1 84 ? 11.957 -42.871 -24.868 1.00 76.75 127 SER A O 1
ATOM 601 N N . LEU A 1 85 ? 12.498 -41.027 -23.685 1.00 65.55 128 LEU A N 1
ATOM 602 C CA . LEU A 1 85 ? 12.589 -41.741 -22.420 1.00 67.75 128 LEU A CA 1
ATOM 603 C C . LEU A 1 85 ? 11.211 -42.156 -21.895 1.00 66.38 128 LEU A C 1
ATOM 604 O O . LEU A 1 85 ? 10.267 -42.360 -22.664 1.00 64.47 128 LEU A O 1
ATOM 609 N N . GLU A 1 99 ? 3.668 -26.602 -32.980 1.00 65.94 142 GLU A N 1
ATOM 610 C CA . GLU A 1 99 ? 4.866 -27.214 -32.414 1.00 63.59 142 GLU A CA 1
ATOM 611 C C . GLU A 1 99 ? 5.379 -26.426 -31.204 1.00 64.17 142 GLU A C 1
ATOM 612 O O . GLU A 1 99 ? 6.163 -26.951 -30.409 1.00 56.32 142 GLU A O 1
ATOM 618 N N . GLU A 1 100 ? 4.941 -25.172 -31.059 1.00 60.80 143 GLU A N 1
ATOM 619 C CA . GLU A 1 100 ? 5.424 -24.332 -29.956 1.00 58.86 143 GLU A CA 1
ATOM 620 C C . GLU A 1 100 ? 5.099 -24.937 -28.580 1.00 57.07 143 GLU A C 1
ATOM 621 O O . GLU A 1 100 ? 4.041 -25.546 -28.366 1.00 55.68 143 GLU A O 1
ATOM 627 N N . VAL A 1 101 ? 6.046 -24.777 -27.660 1.00 52.87 144 VAL A N 1
ATOM 628 C CA . VAL A 1 101 ? 5.887 -25.214 -26.281 1.00 49.15 144 VAL A CA 1
ATOM 629 C C . VAL A 1 101 ? 5.588 -23.970 -25.451 1.00 48.24 144 VAL A C 1
ATOM 630 O O . VAL A 1 101 ? 6.481 -23.147 -25.206 1.00 46.99 144 VAL A O 1
ATOM 634 N N . THR A 1 102 ? 4.326 -23.811 -25.058 1.00 42.49 145 THR A N 1
ATOM 635 C CA . THR A 1 102 ? 3.885 -22.567 -24.430 1.00 41.56 145 THR A CA 1
ATOM 636 C C . THR A 1 102 ? 4.412 -22.449 -23.007 1.00 38.31 145 THR A C 1
ATOM 637 O O . THR A 1 102 ? 4.830 -23.438 -22.401 1.00 38.42 145 THR A O 1
ATOM 641 N N . ASP A 1 103 ? 4.379 -21.230 -22.484 1.00 36.18 146 ASP A N 1
ATOM 642 C CA . ASP A 1 103 ? 4.770 -20.950 -21.108 1.00 37.04 146 ASP A CA 1
ATOM 643 C C . ASP A 1 103 ? 4.054 -21.819 -20.073 1.00 36.58 146 ASP A C 1
ATOM 644 O O . ASP A 1 103 ? 4.691 -22.371 -19.172 1.00 35.16 146 ASP A O 1
ATOM 649 N N . THR A 1 104 ? 2.731 -21.940 -20.191 1.00 38.33 147 THR A N 1
ATOM 650 C CA . THR A 1 104 ? 1.972 -22.744 -19.237 1.00 35.45 147 THR A CA 1
ATOM 651 C C . THR A 1 104 ? 2.206 -24.242 -19.415 1.00 34.64 147 THR A C 1
ATOM 652 O O . THR A 1 104 ? 2.235 -24.968 -18.430 1.00 31.33 147 THR A O 1
ATOM 656 N N . GLU A 1 105 ? 2.369 -24.719 -20.652 1.00 34.34 148 GLU A N 1
ATOM 657 C CA . GLU A 1 105 ? 2.806 -26.111 -20.845 1.00 34.74 148 GLU A CA 1
ATOM 658 C C . GLU A 1 105 ? 4.134 -26.382 -20.133 1.00 35.31 148 GLU A C 1
ATOM 659 O O . GLU A 1 105 ? 4.328 -27.412 -19.458 1.00 32.84 148 GLU A O 1
ATOM 665 N N . TRP A 1 106 ? 5.055 -25.443 -20.309 1.00 34.31 149 TRP A N 1
ATOM 666 C CA . TRP A 1 106 ? 6.401 -25.579 -19.775 1.00 36.28 149 TRP A CA 1
ATOM 667 C C . TRP A 1 106 ? 6.362 -25.576 -18.254 1.00 35.06 149 TRP A C 1
ATOM 668 O O . TRP A 1 106 ? 7.002 -26.401 -17.605 1.00 33.77 149 TRP A O 1
ATOM 679 N N . PHE A 1 107 ? 5.581 -24.656 -17.689 1.00 37.22 150 PHE A N 1
ATOM 680 C CA . PHE A 1 107 ? 5.434 -24.566 -16.234 1.00 32.89 150 PHE A CA 1
ATOM 681 C C . PHE A 1 107 ? 4.858 -25.851 -15.670 1.00 34.35 150 PHE A C 1
ATOM 682 O O . PHE A 1 107 ? 5.334 -26.362 -14.658 1.00 30.29 150 PHE A O 1
ATOM 690 N N . PHE A 1 108 ? 3.819 -26.363 -16.325 1.00 33.46 151 PHE A N 1
ATOM 691 C CA . PHE A 1 108 ? 3.243 -27.644 -15.931 1.00 37.45 151 PHE A CA 1
ATOM 692 C C . PHE A 1 108 ? 4.322 -28.734 -15.937 1.00 35.69 151 PHE A C 1
ATOM 693 O O . PHE A 1 108 ? 4.486 -29.507 -14.991 1.00 29.47 151 PHE A O 1
ATOM 701 N N . LEU A 1 109 ? 5.074 -28.758 -17.024 1.00 32.72 152 LEU A N 1
ATOM 702 C CA . LEU A 1 109 ? 6.120 -29.748 -17.228 1.00 38.40 152 LEU A CA 1
ATOM 703 C C . LEU A 1 109 ? 7.220 -29.666 -16.163 1.00 36.41 152 LEU A C 1
ATOM 704 O O . LEU A 1 109 ? 7.549 -30.643 -15.497 1.00 35.66 152 LEU A O 1
ATOM 709 N N . VAL A 1 110 ? 7.775 -28.472 -16.020 1.00 33.76 153 VAL A N 1
ATOM 710 C CA . VAL A 1 110 ? 8.826 -28.189 -15.061 1.00 36.52 153 VAL A CA 1
ATOM 711 C C . VAL A 1 110 ? 8.383 -28.489 -13.619 1.00 36.65 153 VAL A C 1
ATOM 712 O O . VAL A 1 110 ? 9.195 -28.868 -12.769 1.00 33.01 153 VAL A O 1
ATOM 716 N N . SER A 1 111 ? 7.082 -28.335 -13.364 1.00 34.50 154 SER A N 1
ATOM 717 C CA . SER A 1 111 ? 6.510 -28.609 -12.048 1.00 33.12 154 SER A CA 1
ATOM 718 C C . SER A 1 111 ? 6.688 -30.050 -11.606 1.00 32.05 154 SER A C 1
ATOM 719 O O . SER A 1 111 ? 6.715 -30.331 -10.405 1.00 33.32 154 SER A O 1
ATOM 722 N N . MET A 1 112 ? 6.808 -30.965 -12.566 1.00 37.39 155 MET A N 1
ATOM 723 C CA . MET A 1 112 ? 6.873 -32.400 -12.247 1.00 40.04 155 MET A CA 1
ATOM 724 C C . MET A 1 112 ? 8.084 -32.796 -11.394 1.00 36.71 155 MET A C 1
ATOM 725 O O . MET A 1 112 ? 8.048 -33.824 -10.727 1.00 36.94 155 MET A O 1
ATOM 730 N N . THR A 1 113 ? 9.134 -31.979 -11.387 1.00 34.26 156 THR A N 1
ATOM 731 C CA . THR A 1 113 ? 10.341 -32.320 -10.632 1.00 38.60 156 THR A CA 1
ATOM 732 C C . THR A 1 113 ? 10.477 -31.531 -9.340 1.00 40.21 156 THR A C 1
ATOM 733 O O . THR A 1 113 ? 11.476 -31.671 -8.628 1.00 36.66 156 THR A O 1
ATOM 737 N N . GLN A 1 114 ? 9.469 -30.719 -9.026 1.00 37.43 157 GLN A N 1
ATOM 738 C CA . GLN A 1 114 ? 9.507 -29.926 -7.803 1.00 37.90 157 GLN A CA 1
ATOM 739 C C . GLN A 1 114 ? 8.979 -30.743 -6.625 1.00 32.55 157 GLN A C 1
ATOM 740 O O . GLN A 1 114 ? 8.233 -31.700 -6.798 1.00 33.05 157 GLN A O 1
ATOM 746 N N . SER A 1 115 ? 9.386 -30.366 -5.426 1.00 34.19 158 SER A N 1
ATOM 747 C CA . SER A 1 115 ? 8.883 -31.007 -4.224 1.00 31.58 158 SER A CA 1
ATOM 748 C C . SER A 1 115 ? 8.985 -30.018 -3.093 1.00 33.73 158 SER A C 1
ATOM 749 O O . SER A 1 115 ? 9.646 -28.977 -3.227 1.00 33.59 158 SER A O 1
ATOM 752 N N . PHE A 1 116 ? 8.331 -30.323 -1.977 1.00 33.42 159 PHE A N 1
ATOM 753 C CA . PHE A 1 116 ? 8.158 -29.326 -0.936 1.00 31.98 159 PHE A CA 1
ATOM 754 C C . PHE A 1 116 ? 8.192 -29.946 0.446 1.00 34.89 159 PHE A C 1
ATOM 755 O O . PHE A 1 116 ? 7.425 -30.845 0.763 1.00 38.62 159 PHE A O 1
ATOM 763 N N . VAL A 1 117 ? 9.111 -29.468 1.262 1.00 34.19 160 VAL A N 1
ATOM 764 C CA . VAL A 1 117 ? 9.145 -29.816 2.667 1.00 34.47 160 VAL A CA 1
ATOM 765 C C . VAL A 1 117 ? 7.869 -29.284 3.326 1.00 35.88 160 VAL A C 1
ATOM 766 O O . VAL A 1 117 ? 7.450 -28.156 3.043 1.00 36.54 160 VAL A O 1
ATOM 770 N N . ASN A 1 118 ? 7.233 -30.089 4.171 1.00 38.53 161 ASN A N 1
ATOM 771 C CA . ASN A 1 118 ? 6.040 -29.644 4.883 1.00 38.14 161 ASN A CA 1
ATOM 772 C C . ASN A 1 118 ? 6.242 -28.241 5.426 1.00 39.09 161 ASN A C 1
ATOM 773 O O . ASN A 1 118 ? 7.295 -27.933 5.993 1.00 35.78 161 ASN A O 1
ATOM 778 N N . GLY A 1 119 ? 5.266 -27.372 5.179 1.00 34.35 162 GLY A N 1
ATOM 779 C CA . GLY A 1 119 ? 5.334 -26.008 5.677 1.00 36.83 162 GLY A CA 1
ATOM 780 C C . GLY A 1 119 ? 6.022 -25.009 4.769 1.00 37.32 162 GLY A C 1
ATOM 781 O O . GLY A 1 119 ? 5.926 -23.813 5.004 1.00 40.28 162 GLY A O 1
ATOM 782 N N . VAL A 1 120 ? 6.714 -25.483 3.736 1.00 36.34 163 VAL A N 1
ATOM 783 C CA . VAL A 1 120 ? 7.515 -24.594 2.898 1.00 37.76 163 VAL A CA 1
ATOM 784 C C . VAL A 1 120 ? 7.017 -24.535 1.458 1.00 38.05 163 VAL A C 1
ATOM 785 O O . VAL A 1 120 ? 6.735 -25.565 0.838 1.00 34.97 163 VAL A O 1
ATOM 789 N N . GLY A 1 121 ? 6.908 -23.320 0.930 1.00 37.74 164 GLY A N 1
ATOM 790 C CA . GLY A 1 121 ? 6.415 -23.117 -0.417 1.00 36.12 164 GLY A CA 1
ATOM 791 C C . GLY A 1 121 ? 4.904 -23.221 -0.432 1.00 35.24 164 GLY A C 1
ATOM 792 O O . GLY A 1 121 ? 4.304 -23.548 0.575 1.00 35.89 164 GLY A O 1
ATOM 793 N N . LEU A 1 122 ? 4.289 -22.967 -1.582 1.00 35.99 165 LEU A N 1
ATOM 794 C CA . LEU A 1 122 ? 2.837 -22.892 -1.634 1.00 37.94 165 LEU A CA 1
ATOM 795 C C . LEU A 1 122 ? 2.173 -24.221 -1.215 1.00 34.13 165 LEU A C 1
ATOM 796 O O . LEU A 1 122 ? 1.304 -24.217 -0.352 1.00 35.34 165 LEU A O 1
ATOM 801 N N . PRO A 1 123 ? 2.596 -25.365 -1.791 1.00 32.57 166 PRO A N 1
ATOM 802 C CA . PRO A 1 123 ? 1.997 -26.624 -1.321 1.00 31.38 166 PRO A CA 1
ATOM 803 C C . PRO A 1 123 ? 2.280 -26.981 0.136 1.00 33.23 166 PRO A C 1
ATOM 804 O O . PRO A 1 123 ? 1.372 -27.421 0.842 1.00 34.59 166 PRO A O 1
ATOM 808 N N . GLY A 1 124 ? 3.523 -26.823 0.573 1.00 35.68 167 GLY A N 1
ATOM 809 C CA . GLY A 1 124 ? 3.901 -27.144 1.939 1.00 32.67 167 GLY A CA 1
ATOM 810 C C . GLY A 1 124 ? 3.219 -26.302 3.001 1.00 32.86 167 GLY A C 1
ATOM 811 O O . GLY A 1 124 ? 2.849 -26.826 4.050 1.00 34.12 167 GLY A O 1
ATOM 812 N N . GLU A 1 125 ? 3.069 -25.000 2.750 1.00 30.39 168 GLU A N 1
ATOM 813 C CA . GLU A 1 125 ? 2.278 -24.140 3.632 1.00 34.92 168 GLU A CA 1
ATOM 814 C C . GLU A 1 125 ? 0.827 -24.566 3.637 1.00 31.49 168 GLU A C 1
ATOM 815 O O . GLU A 1 125 ? 0.180 -24.559 4.672 1.00 32.87 168 GLU A O 1
ATOM 821 N N 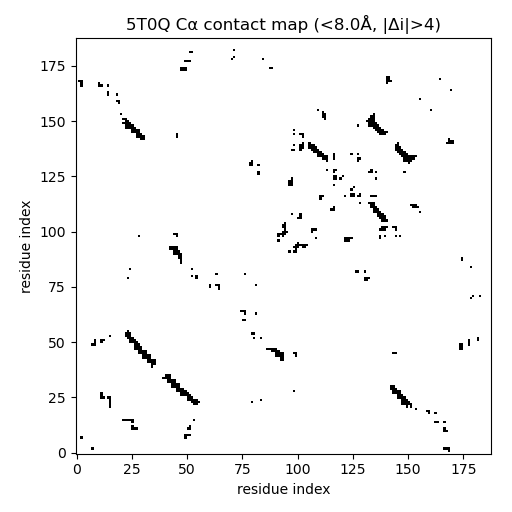. SER A 1 126 ? 0.308 -24.916 2.469 1.00 30.18 169 SER A N 1
ATOM 822 C CA . SER A 1 126 ? -1.068 -25.376 2.389 1.00 31.59 169 SER A CA 1
ATOM 823 C C . SER A 1 126 ? -1.260 -26.643 3.224 1.00 32.05 169 SER A C 1
ATOM 824 O O . SER A 1 126 ? -2.185 -26.752 4.024 1.00 32.12 169 SER A O 1
ATOM 827 N N . PHE A 1 127 ? -0.364 -27.599 3.064 1.00 31.43 170 PHE A N 1
ATOM 828 C CA . PHE A 1 127 ? -0.555 -28.848 3.762 1.00 33.67 170 PHE A CA 1
ATOM 829 C C . PHE A 1 127 ? -0.384 -28.714 5.273 1.00 34.70 170 PHE A C 1
ATOM 830 O O . PHE A 1 127 ? -1.211 -29.211 6.028 1.00 37.10 170 PHE A O 1
ATOM 838 N N . LEU A 1 128 ? 0.677 -28.038 5.706 1.00 35.18 171 LEU A N 1
ATOM 839 C CA . LEU A 1 128 ? 0.998 -27.930 7.138 1.00 34.98 171 LEU A CA 1
ATOM 840 C C . LEU A 1 128 ? -0.156 -27.373 7.969 1.00 38.17 171 LEU A C 1
ATOM 841 O O . LEU A 1 128 ? -0.472 -27.876 9.055 1.00 42.40 171 LEU A O 1
ATOM 846 N N . ASN A 1 129 ? -0.784 -26.318 7.468 1.00 38.55 172 ASN A N 1
ATOM 847 C CA . ASN A 1 129 ? -1.855 -25.675 8.205 1.00 34.29 172 ASN A CA 1
ATOM 848 C C . ASN A 1 129 ? -3.249 -26.030 7.678 1.00 34.94 172 ASN A C 1
ATOM 849 O O . ASN A 1 129 ? -4.220 -25.374 8.030 1.00 38.53 172 ASN A O 1
ATOM 854 N N . SER A 1 130 ? -3.338 -27.075 6.850 1.00 39.02 173 SER A N 1
ATOM 855 C CA . SER A 1 130 ? -4.610 -27.535 6.281 1.00 37.49 173 SER A CA 1
ATOM 856 C C . SER A 1 130 ? -5.397 -26.411 5.664 1.00 35.23 173 SER A C 1
ATOM 857 O O . SER A 1 130 ? -6.564 -26.221 5.998 1.00 35.62 173 SER A O 1
ATOM 860 N N . ARG A 1 131 ? -4.749 -25.673 4.773 1.00 30.35 174 ARG A N 1
ATOM 861 C CA . ARG A 1 131 ? -5.240 -24.386 4.328 1.00 31.42 174 ARG A CA 1
ATOM 862 C C . ARG A 1 131 ? -5.720 -24.411 2.915 1.00 30.55 174 ARG A C 1
ATOM 863 O O . ARG A 1 131 ? -5.251 -25.213 2.111 1.00 29.60 174 ARG A O 1
ATOM 871 N N . VAL A 1 132 ? -6.642 -23.500 2.630 1.00 28.31 175 VAL A N 1
ATOM 872 C CA . VAL A 1 132 ? -6.934 -23.063 1.278 1.00 29.42 175 VAL A CA 1
ATOM 873 C C . VAL A 1 132 ? -6.171 -21.766 1.038 1.00 31.29 175 VAL A C 1
ATOM 874 O O . VAL A 1 132 ? -6.430 -20.770 1.689 1.00 30.74 175 VAL A O 1
ATOM 878 N N . ILE A 1 133 ? -5.229 -21.778 0.106 1.00 30.53 176 ILE A N 1
ATOM 879 C CA . ILE A 1 133 ? -4.507 -20.569 -0.256 1.00 30.90 176 ILE A CA 1
ATOM 880 C C . ILE A 1 133 ? -4.965 -20.179 -1.654 1.00 28.73 176 ILE A C 1
ATOM 881 O O . ILE A 1 133 ? -4.673 -20.875 -2.620 1.00 27.97 176 ILE A O 1
ATOM 886 N N . TRP A 1 134 ? -5.717 -19.088 -1.760 1.00 28.48 177 TRP A N 1
ATOM 887 C CA . TRP A 1 134 ? -6.306 -18.700 -3.048 1.00 28.38 177 TRP A CA 1
ATOM 888 C C . TRP A 1 134 ? -5.678 -17.410 -3.540 1.00 27.74 177 TRP A C 1
ATOM 889 O O . TRP A 1 134 ? -5.973 -16.351 -3.012 1.00 27.92 177 TRP A O 1
ATOM 900 N N . LEU A 1 135 ? -4.823 -17.495 -4.555 1.00 28.62 178 LEU A N 1
ATOM 901 C CA . LEU A 1 135 ? -4.081 -16.323 -5.014 1.00 28.10 178 LEU A CA 1
ATOM 902 C C . LEU A 1 135 ? -4.634 -15.890 -6.351 1.00 28.75 178 LEU A C 1
ATOM 903 O O . LEU A 1 135 ? -4.438 -16.548 -7.365 1.00 27.82 178 LEU A O 1
ATOM 908 N N . SER A 1 136 ? -5.335 -14.768 -6.339 1.00 27.97 179 SER A N 1
ATOM 909 C CA . SER A 1 136 ? -6.046 -14.295 -7.517 1.00 35.20 179 SER A CA 1
ATOM 910 C C . SER A 1 136 ? -5.480 -12.965 -8.009 1.00 35.50 179 SER A C 1
ATOM 911 O O . SER A 1 136 ? -5.556 -11.971 -7.296 1.00 33.11 179 SER A O 1
ATOM 914 N N . GLY A 1 137 ? -4.929 -12.948 -9.222 1.00 33.13 180 GLY A N 1
ATOM 915 C CA . GLY A 1 137 ? -4.357 -11.733 -9.773 1.00 31.48 180 GLY A CA 1
ATOM 916 C C . GLY A 1 137 ? -2.844 -11.742 -9.665 1.00 34.56 180 GLY A C 1
ATOM 917 O O . GLY A 1 137 ? -2.279 -12.328 -8.740 1.00 33.32 180 GLY A O 1
ATOM 918 N N . SER A 1 138 ? -2.186 -11.093 -10.620 1.00 37.23 181 SER A N 1
ATOM 919 C CA . SER A 1 138 ? -0.730 -11.117 -10.723 1.00 35.82 181 SER A CA 1
ATOM 920 C C . SER A 1 138 ? -0.035 -10.628 -9.450 1.00 33.33 181 SER A C 1
ATOM 921 O O . SER A 1 138 ? 0.920 -11.254 -8.983 1.00 32.82 181 SER A O 1
ATOM 924 N N . GLY A 1 139 ? -0.513 -9.508 -8.911 1.00 33.64 182 GLY A N 1
ATOM 925 C CA . GLY A 1 139 ? 0.047 -8.907 -7.707 1.00 32.13 182 GLY A CA 1
ATOM 926 C C . GLY A 1 139 ? -0.086 -9.785 -6.473 1.00 32.47 182 GLY A C 1
ATOM 927 O O . GLY A 1 139 ? 0.776 -9.771 -5.597 1.00 35.62 182 GLY A O 1
ATOM 928 N N . ALA A 1 140 ? -1.177 -10.538 -6.394 1.00 34.64 183 ALA A N 1
ATOM 929 C CA . ALA A 1 140 ? -1.378 -11.517 -5.318 1.00 34.42 183 ALA A CA 1
ATOM 930 C C . ALA A 1 140 ? -0.293 -12.602 -5.383 1.00 34.34 183 ALA A C 1
ATOM 931 O O . ALA A 1 140 ? 0.235 -13.035 -4.353 1.00 30.10 183 ALA A O 1
ATOM 933 N N . LEU A 1 141 ? 0.044 -13.022 -6.601 1.00 28.95 184 LEU A N 1
ATOM 934 C CA . LEU A 1 141 ? 1.105 -14.012 -6.807 1.00 33.03 184 LEU A CA 1
ATOM 935 C C . LEU A 1 141 ? 2.490 -13.422 -6.511 1.00 36.15 184 LEU A C 1
ATOM 936 O O . LEU A 1 141 ? 3.287 -14.030 -5.804 1.00 36.70 184 LEU A O 1
ATOM 941 N N . THR A 1 142 ? 2.782 -12.240 -7.040 1.00 34.94 185 THR A N 1
ATOM 942 C CA . THR A 1 142 ? 4.093 -11.647 -6.786 1.00 37.99 185 THR A CA 1
ATOM 943 C C . THR A 1 142 ? 4.211 -11.051 -5.374 1.00 42.46 185 THR A C 1
ATOM 944 O O . THR A 1 142 ? 5.316 -10.852 -4.879 1.00 43.14 185 THR A O 1
ATOM 948 N N . GLY A 1 143 ? 3.088 -10.780 -4.715 1.00 36.54 186 GLY A N 1
ATOM 949 C CA . GLY A 1 143 ? 3.148 -10.206 -3.373 1.00 39.68 186 GLY A CA 1
ATOM 950 C C . GLY A 1 143 ? 3.128 -11.242 -2.258 1.00 41.68 186 GLY A C 1
ATOM 951 O O . GLY A 1 143 ? 3.240 -10.918 -1.076 1.00 44.28 186 GLY A O 1
ATOM 952 N N . SER A 1 144 ? 2.986 -12.504 -2.642 1.00 41.15 187 SER A N 1
ATOM 953 C CA . SER A 1 144 ? 2.821 -13.593 -1.694 1.00 40.28 187 SER A CA 1
ATOM 954 C C . SER A 1 144 ? 4.135 -13.979 -1.039 1.00 39.09 187 SER A C 1
ATOM 955 O O . SER A 1 144 ? 4.144 -14.693 -0.047 1.00 42.23 187 SER A O 1
ATOM 958 N N . GLY A 1 145 ? 5.248 -13.535 -1.611 1.00 37.60 188 GLY A N 1
ATOM 959 C CA . GLY A 1 145 ? 6.548 -13.976 -1.144 1.00 37.78 188 GLY A CA 1
ATOM 960 C C . GLY A 1 145 ? 6.745 -15.471 -1.328 1.00 37.40 188 GLY A C 1
ATOM 961 O O . GLY A 1 145 ? 7.678 -16.062 -0.774 1.00 34.43 188 GLY A O 1
ATOM 962 N N . CYS A 1 146 ? 5.864 -16.086 -2.117 1.00 40.45 189 CYS A N 1
ATOM 963 C CA . CYS A 1 146 ? 5.962 -17.510 -2.393 1.00 35.55 189 CYS A CA 1
ATOM 964 C C . CYS A 1 146 ? 6.610 -17.824 -3.749 1.00 34.01 189 CYS A C 1
ATOM 965 O O . CYS A 1 146 ? 6.122 -17.405 -4.804 1.00 35.12 189 CYS A O 1
ATOM 968 N N . GLU A 1 147 ? 7.689 -18.598 -3.710 1.00 34.87 190 GLU A N 1
ATOM 969 C CA . GLU A 1 147 ? 8.506 -18.898 -4.887 1.00 35.81 190 GLU A CA 1
ATOM 970 C C . GLU A 1 147 ? 7.751 -19.526 -6.071 1.00 35.21 190 GLU A C 1
ATOM 971 O O . GLU A 1 147 ? 7.962 -19.149 -7.230 1.00 32.63 190 GLU A O 1
ATOM 977 N N . ARG A 1 148 ? 6.883 -20.490 -5.789 1.00 34.85 191 ARG A N 1
ATOM 978 C CA . ARG A 1 148 ? 6.130 -21.161 -6.844 1.00 32.34 191 ARG A CA 1
ATOM 979 C C . ARG A 1 148 ? 5.052 -20.218 -7.418 1.00 31.46 191 ARG A C 1
ATOM 980 O O . ARG A 1 148 ? 4.768 -20.240 -8.623 1.00 29.00 191 ARG A O 1
ATOM 988 N N . ALA A 1 149 ? 4.483 -19.364 -6.568 1.00 30.61 192 ALA A N 1
ATOM 989 C CA . ALA A 1 149 ? 3.550 -18.338 -7.035 1.00 30.30 192 ALA A CA 1
ATOM 990 C C . ALA A 1 149 ? 4.260 -17.374 -7.987 1.00 29.92 192 ALA A C 1
ATOM 991 O O . ALA A 1 149 ? 3.729 -17.011 -9.048 1.00 29.96 192 ALA A O 1
ATOM 993 N N . GLY A 1 150 ? 5.481 -17.001 -7.627 1.00 28.01 193 GLY A N 1
ATOM 994 C CA . GLY A 1 150 ? 6.298 -16.146 -8.471 1.00 26.94 193 GLY A CA 1
ATOM 995 C C . GLY A 1 150 ? 6.637 -16.785 -9.811 1.00 32.19 193 GLY A C 1
ATOM 996 O O . GLY A 1 150 ? 6.575 -16.117 -10.843 1.00 30.05 193 GLY A O 1
ATOM 997 N N . GLN A 1 151 ? 7.011 -18.065 -9.790 1.00 30.78 194 GLN A N 1
ATOM 998 C CA . GLN A 1 151 ? 7.298 -18.808 -11.014 1.00 29.46 194 GLN A CA 1
ATOM 999 C C . GLN A 1 151 ? 6.048 -18.915 -11.888 1.00 29.09 194 GLN A C 1
ATOM 1000 O O . GLN A 1 151 ? 6.096 -18.644 -13.084 1.00 32.30 194 GLN A O 1
ATOM 1006 N N . GLY A 1 152 ? 4.927 -19.309 -11.294 1.00 31.07 195 GLY A N 1
ATOM 1007 C CA . GLY A 1 152 ? 3.665 -19.340 -12.013 1.00 30.43 195 GLY A CA 1
ATOM 1008 C C . GLY A 1 152 ? 3.336 -18.048 -12.740 1.00 30.62 195 GLY A C 1
ATOM 1009 O O . GLY A 1 152 ? 2.951 -18.055 -13.915 1.00 30.52 195 GLY A O 1
ATOM 1010 N N . GLN A 1 153 ? 3.505 -16.935 -12.042 1.00 28.81 196 GLN A N 1
ATOM 1011 C CA . GLN A 1 153 ? 3.224 -15.621 -12.599 1.00 30.63 196 GLN A CA 1
ATOM 1012 C C . GLN A 1 153 ? 4.181 -15.285 -13.747 1.00 34.45 196 GLN A C 1
ATOM 1013 O O . GLN A 1 153 ? 3.779 -14.677 -14.741 1.00 30.95 196 GLN A O 1
ATOM 1019 N N . ILE A 1 154 ? 5.448 -15.678 -13.618 1.00 33.82 197 ILE A N 1
ATOM 1020 C CA . ILE A 1 154 ? 6.407 -15.488 -14.714 1.00 34.24 197 ILE A CA 1
ATOM 1021 C C . ILE A 1 154 ? 5.961 -16.228 -15.968 1.00 32.05 197 ILE A C 1
ATOM 1022 O O . ILE A 1 154 ? 6.110 -15.726 -17.087 1.00 42.90 197 ILE A O 1
ATOM 1027 N N . TYR A 1 155 ? 5.379 -17.408 -15.797 1.00 31.86 198 TYR A N 1
ATOM 1028 C CA . TYR A 1 155 ? 4.910 -18.147 -16.962 1.00 32.30 198 TYR A CA 1
ATOM 1029 C C . TYR A 1 155 ? 3.464 -17.799 -17.335 1.00 38.14 198 TYR A C 1
ATOM 1030 O O . TYR A 1 155 ? 2.792 -18.552 -18.042 1.00 37.58 198 TYR A O 1
ATOM 1039 N N . GLY A 1 156 ? 3.002 -16.635 -16.882 1.00 37.17 199 GLY A N 1
ATOM 1040 C CA . GLY A 1 156 ? 1.713 -16.113 -17.296 1.00 37.65 199 GLY A CA 1
ATOM 1041 C C . GLY A 1 156 ? 0.489 -16.519 -16.486 1.00 35.46 199 GLY A C 1
ATOM 1042 O O . GLY A 1 156 ? -0.629 -16.207 -16.881 1.00 38.52 199 GLY A O 1
ATOM 1043 N N . LEU A 1 157 ? 0.669 -17.217 -15.373 1.00 31.64 200 LEU A N 1
ATOM 1044 C CA . LEU A 1 157 ? -0.493 -17.547 -14.559 1.00 34.56 200 LEU A CA 1
ATOM 1045 C C . LEU A 1 157 ? -0.966 -16.274 -13.886 1.00 35.34 200 LEU A C 1
ATOM 1046 O O . LEU A 1 157 ? -0.157 -15.401 -13.600 1.00 32.79 200 LEU A O 1
ATOM 1051 N N . LYS A 1 158 ? -2.271 -16.154 -13.651 1.00 34.51 201 LYS A N 1
ATOM 1052 C CA . LYS A 1 158 ? -2.775 -15.006 -12.891 1.00 36.11 201 LYS A CA 1
ATOM 1053 C C . LYS A 1 158 ? -3.522 -15.444 -11.640 1.00 32.42 201 LYS A C 1
ATOM 1054 O O . LYS A 1 158 ? -3.771 -14.628 -10.756 1.00 31.18 201 LYS A O 1
ATOM 1060 N N . THR A 1 159 ? -3.888 -16.723 -11.568 1.00 30.90 202 THR A N 1
ATOM 1061 C CA . THR A 1 159 ? -4.492 -17.288 -10.359 1.00 26.75 202 THR A CA 1
ATOM 1062 C C . THR A 1 159 ? -3.815 -18.603 -10.000 1.00 27.60 202 THR A C 1
ATOM 1063 O O . THR A 1 159 ? -3.670 -19.467 -10.854 1.00 32.45 202 THR A O 1
ATOM 1067 N N . MET A 1 160 ? -3.421 -18.780 -8.744 1.00 30.21 203 MET A N 1
ATOM 1068 C CA . MET A 1 160 ? -2.921 -20.080 -8.289 1.00 29.18 203 MET A CA 1
ATOM 1069 C C . MET A 1 160 ? -3.616 -20.460 -7.013 1.00 28.13 203 MET A C 1
ATOM 1070 O O . MET A 1 160 ? -3.834 -19.619 -6.125 1.00 27.94 203 MET A O 1
ATOM 1075 N N . VAL A 1 161 ? -3.960 -21.733 -6.901 1.00 26.26 204 VAL A N 1
ATOM 1076 C CA . VAL A 1 161 ? -4.727 -22.174 -5.753 1.00 31.20 204 VAL A CA 1
ATOM 1077 C C . VAL A 1 161 ? -4.081 -23.414 -5.183 1.00 30.65 204 VAL A C 1
ATOM 1078 O O . VAL A 1 161 ? -3.698 -24.294 -5.941 1.00 28.47 204 VAL A O 1
ATOM 1082 N N . CYS A 1 162 ? -3.935 -23.478 -3.865 1.00 25.55 205 CYS A N 1
ATOM 1083 C CA . CYS A 1 162 ? -3.597 -24.732 -3.194 1.00 27.14 205 CYS A CA 1
ATOM 1084 C C . CYS A 1 162 ? -4.624 -25.059 -2.126 1.00 29.42 205 CYS A C 1
ATOM 1085 O O . CYS A 1 162 ? -4.972 -24.204 -1.334 1.00 29.12 205 CYS A O 1
ATOM 1088 N N . ILE A 1 163 ? -5.075 -26.309 -2.099 1.00 28.63 206 ILE A N 1
ATOM 1089 C CA . ILE A 1 163 ? -6.087 -26.776 -1.160 1.00 29.92 206 ILE A CA 1
ATOM 1090 C C . ILE A 1 163 ? -5.594 -28.069 -0.532 1.00 30.46 206 ILE A C 1
ATOM 1091 O O . ILE A 1 163 ? -5.367 -29.045 -1.235 1.00 29.15 206 ILE A O 1
ATOM 1096 N N . ALA A 1 164 ? -5.398 -28.057 0.783 1.00 27.00 207 ALA A N 1
ATOM 1097 C CA . ALA A 1 164 ? -4.916 -29.223 1.496 1.00 29.93 207 ALA A CA 1
ATOM 1098 C C . ALA A 1 164 ? -5.982 -30.296 1.543 1.00 30.69 207 ALA A C 1
ATOM 1099 O O . ALA A 1 164 ? -7.139 -30.024 1.776 1.00 31.49 207 ALA A O 1
ATOM 1101 N N . THR A 1 165 ? -5.586 -31.529 1.300 1.00 31.92 208 THR A N 1
ATOM 1102 C CA . THR A 1 165 ? -6.505 -32.625 1.505 1.00 35.08 208 THR A CA 1
ATOM 1103 C C . THR A 1 165 ? -5.865 -33.580 2.491 1.00 38.23 208 THR A C 1
ATOM 1104 O O . THR A 1 165 ? -4.754 -33.348 2.972 1.00 36.99 208 THR A O 1
ATOM 1108 N N . GLN A 1 166 ? -6.592 -34.639 2.808 1.00 37.99 209 GLN A N 1
ATOM 1109 C CA . GLN A 1 166 ? -6.110 -35.702 3.665 1.00 39.07 209 GLN A CA 1
ATOM 1110 C C . GLN A 1 166 ? -4.785 -36.324 3.168 1.00 42.88 209 GLN A C 1
ATOM 1111 O O . GLN A 1 166 ? -3.923 -36.709 3.973 1.00 41.25 209 GLN A O 1
ATOM 1117 N N . ASN A 1 167 ? -4.608 -36.379 1.845 1.00 35.52 210 ASN A N 1
ATOM 1118 C CA . ASN A 1 167 ? -3.492 -37.094 1.238 1.00 38.18 210 ASN A CA 1
ATOM 1119 C C . ASN A 1 167 ? -2.445 -36.211 0.562 1.00 42.74 210 ASN A C 1
ATOM 1120 O O . ASN A 1 167 ? -1.591 -36.698 -0.176 1.00 36.78 210 ASN A O 1
ATOM 1125 N N . GLY A 1 168 ? -2.513 -34.911 0.788 1.00 39.30 211 GLY A N 1
ATOM 1126 C CA . GLY A 1 168 ? -1.685 -34.007 0.017 1.00 35.40 211 GLY A CA 1
ATOM 1127 C C . GLY A 1 168 ? -2.362 -32.679 -0.260 1.00 34.88 211 GLY A C 1
ATOM 1128 O O . GLY A 1 168 ? -3.129 -32.164 0.566 1.00 31.98 211 GLY A O 1
ATOM 1129 N N . VAL A 1 169 ? -2.057 -32.115 -1.423 1.00 30.50 212 VAL A N 1
ATOM 1130 C CA . VAL A 1 169 ? -2.471 -30.758 -1.741 1.00 30.75 212 VAL A CA 1
ATOM 1131 C C . VAL A 1 169 ? -2.883 -30.701 -3.185 1.00 30.81 212 VAL A C 1
ATOM 1132 O O . VAL A 1 169 ? -2.102 -31.056 -4.049 1.00 31.14 212 VAL A O 1
ATOM 1136 N N . VAL A 1 170 ? -4.122 -30.281 -3.435 1.00 30.17 213 VAL A N 1
ATOM 1137 C CA . VAL A 1 170 ? -4.593 -30.018 -4.793 1.00 32.80 213 VAL A CA 1
ATOM 1138 C C . VAL A 1 170 ? -4.215 -28.592 -5.164 1.00 33.23 213 VAL A C 1
ATOM 1139 O O . VAL A 1 170 ? -4.420 -27.680 -4.354 1.00 27.90 213 VAL A O 1
ATOM 1143 N N . GLU A 1 171 ? -3.654 -28.419 -6.366 1.00 27.90 214 GLU A N 1
ATOM 1144 C CA . GLU A 1 171 ? -3.275 -27.106 -6.892 1.00 28.91 214 GLU A CA 1
ATOM 1145 C C . GLU A 1 171 ? -3.991 -26.834 -8.210 1.00 29.73 214 GLU A C 1
ATOM 1146 O O . GLU A 1 171 ? -4.117 -27.732 -9.044 1.00 29.63 214 GLU A O 1
ATOM 1152 N N . LEU A 1 172 ? -4.471 -25.607 -8.377 1.00 26.57 215 LEU A N 1
ATOM 1153 C CA . LEU A 1 172 ? -5.064 -25.155 -9.619 1.00 27.98 215 LEU A CA 1
ATOM 1154 C C . LEU A 1 172 ? -4.358 -23.891 -10.074 1.00 31.58 215 LEU A C 1
ATOM 1155 O O . LEU A 1 172 ? -3.972 -23.060 -9.256 1.00 28.45 215 LEU A O 1
ATOM 1160 N N . GLY A 1 173 ? -4.209 -23.738 -11.381 1.00 29.64 216 GLY A N 1
ATOM 1161 C CA . GLY A 1 173 ? -3.638 -22.528 -11.928 1.00 30.97 216 GLY A CA 1
ATOM 1162 C C . GLY A 1 173 ? -4.419 -22.089 -13.147 1.00 32.39 216 GLY A C 1
ATOM 1163 O O . GLY A 1 173 ? -5.067 -22.894 -13.802 1.00 30.01 216 GLY A O 1
ATOM 1164 N N . SER A 1 174 ? -4.354 -20.801 -13.438 1.00 31.57 217 SER A N 1
ATOM 1165 C CA . SER A 1 174 ? -5.027 -20.258 -14.601 1.00 34.69 217 SER A CA 1
ATOM 1166 C C . SER A 1 174 ? -4.328 -19.005 -15.081 1.00 32.28 217 SER A C 1
ATOM 1167 O O . SER A 1 174 ? -3.746 -18.273 -14.291 1.00 29.43 217 SER A O 1
ATOM 1170 N N . SER A 1 175 ? -4.382 -18.774 -16.388 1.00 30.55 218 SER A N 1
ATOM 1171 C CA . SER A 1 175 ? -3.876 -17.538 -16.959 1.00 33.17 218 SER A CA 1
ATOM 1172 C C . SER A 1 175 ? -4.882 -16.400 -16.781 1.00 32.35 218 SER A C 1
ATOM 1173 O O . SER A 1 175 ? -4.566 -15.260 -17.076 1.00 34.67 218 SER A O 1
ATOM 1176 N N . GLU A 1 176 ? -6.082 -16.709 -16.280 1.00 33.11 219 GLU A N 1
ATOM 1177 C CA . GLU A 1 176 ? -7.070 -15.682 -15.908 1.00 34.09 219 GLU A CA 1
ATOM 1178 C C . GLU A 1 176 ? -7.173 -15.392 -14.398 1.00 35.46 219 GLU A C 1
ATOM 1179 O O . GLU A 1 176 ? -6.813 -16.211 -13.540 1.00 28.63 219 GLU A O 1
ATOM 1185 N N . VAL A 1 177 ? -7.709 -14.222 -14.088 1.00 33.78 220 VAL A N 1
ATOM 1186 C CA . VAL A 1 177 ? -8.025 -13.867 -12.710 1.00 31.85 220 VAL A CA 1
ATOM 1187 C C . VAL A 1 177 ? -9.342 -14.542 -12.329 1.00 35.20 220 VAL A C 1
ATOM 1188 O O . VAL A 1 177 ? -10.389 -14.232 -12.879 1.00 34.83 220 VAL A O 1
ATOM 1192 N N . ILE A 1 178 ? -9.286 -15.496 -11.408 1.00 31.69 221 ILE A N 1
ATOM 1193 C CA . ILE A 1 178 ? -10.482 -16.233 -11.044 1.00 28.69 221 ILE A CA 1
ATOM 1194 C C . ILE A 1 178 ? -10.724 -16.067 -9.550 1.00 30.30 221 ILE A C 1
ATOM 1195 O O . ILE A 1 178 ? -9.852 -16.334 -8.736 1.00 30.66 221 ILE A O 1
ATOM 1200 N N . SER A 1 179 ? -11.912 -15.594 -9.212 1.00 33.03 222 SER A N 1
ATOM 1201 C CA . SER A 1 179 ? -12.366 -15.502 -7.835 1.00 33.12 222 SER A CA 1
ATOM 1202 C C . SER A 1 179 ? -12.787 -16.851 -7.303 1.00 29.93 222 SER A C 1
ATOM 1203 O O . SER A 1 179 ? -13.283 -17.696 -8.047 1.00 27.48 222 SER A O 1
ATOM 1206 N N . GLN A 1 180 ? -12.585 -17.059 -6.008 1.00 30.21 223 GLN A N 1
ATOM 1207 C CA . GLN A 1 180 ? -12.974 -18.319 -5.397 1.00 29.44 223 GLN A CA 1
ATOM 1208 C C . GLN A 1 180 ? -14.490 -18.511 -5.449 1.00 33.51 223 GLN A C 1
ATOM 1209 O O . GLN A 1 180 ? -15.255 -17.714 -4.905 1.00 29.37 223 GLN A O 1
ATOM 1215 N N . SER A 1 181 ? -14.927 -19.567 -6.121 1.00 32.76 224 SER A N 1
ATOM 1216 C CA . SER A 1 181 ? -16.349 -19.807 -6.263 1.00 34.50 224 SER A CA 1
ATOM 1217 C C . SER A 1 181 ? -16.749 -20.984 -5.409 1.00 34.97 224 SER A C 1
ATOM 1218 O O . SER A 1 181 ? -15.963 -21.914 -5.192 1.00 33.98 224 SER A O 1
ATOM 1221 N N . SER A 1 182 ? -17.973 -20.955 -4.910 1.00 36.35 225 SER A N 1
ATOM 1222 C CA . SER A 1 182 ? -18.392 -22.046 -4.053 1.00 36.63 225 SER A CA 1
ATOM 1223 C C . SER A 1 182 ? -18.613 -23.305 -4.895 1.00 33.58 225 SER A C 1
ATOM 1224 O O . SER A 1 182 ? -18.484 -24.420 -4.391 1.00 33.34 225 SER A O 1
ATOM 1227 N N . ASP A 1 183 ? -18.902 -23.129 -6.184 1.00 35.23 226 ASP A N 1
ATOM 1228 C CA . ASP A 1 183 ? -19.069 -24.276 -7.078 1.00 35.80 226 ASP A CA 1
ATOM 1229 C C . ASP A 1 183 ? -17.775 -25.050 -7.142 1.00 35.06 226 ASP A C 1
ATOM 1230 O O . ASP A 1 183 ? -17.775 -26.266 -7.044 1.00 31.28 226 ASP A O 1
ATOM 1235 N N . LEU A 1 184 ? -16.670 -24.331 -7.323 1.00 35.57 227 LEU A N 1
ATOM 1236 C CA . LEU A 1 184 ? -15.376 -24.982 -7.438 1.00 34.47 227 LEU A CA 1
ATOM 1237 C C . LEU A 1 184 ? -15.010 -25.685 -6.144 1.00 30.70 227 LEU A C 1
ATOM 1238 O O . LEU A 1 184 ? -14.604 -26.845 -6.166 1.00 31.24 227 LEU A O 1
ATOM 1243 N N . MET A 1 185 ? -15.149 -25.000 -5.013 1.00 32.09 228 MET A N 1
ATOM 1244 C CA . MET A 1 185 ? -14.840 -25.630 -3.732 1.00 33.84 228 MET A CA 1
ATOM 1245 C C . MET A 1 185 ? -15.706 -26.869 -3.520 1.00 32.11 228 MET A C 1
ATOM 1246 O O . MET A 1 185 ? -15.265 -27.858 -2.949 1.00 33.25 228 MET A O 1
ATOM 1251 N N . HIS A 1 186 ? -16.930 -26.821 -4.028 1.00 36.05 229 HIS A N 1
ATOM 1252 C CA . HIS A 1 186 ? -17.827 -27.959 -3.945 1.00 35.61 229 HIS A CA 1
ATOM 1253 C C . HIS A 1 186 ? -17.319 -29.161 -4.723 1.00 35.66 229 HIS A C 1
ATOM 1254 O O . HIS A 1 186 ? -17.305 -30.278 -4.212 1.00 36.90 229 HIS A O 1
ATOM 1261 N N . LYS A 1 187 ? -16.911 -28.930 -5.964 1.00 34.32 230 LYS A N 1
ATOM 1262 C CA . LYS A 1 187 ? -16.358 -29.998 -6.767 1.00 36.59 230 LYS A CA 1
ATOM 1263 C C . LYS A 1 187 ? -15.089 -30.549 -6.131 1.00 35.38 230 LYS A C 1
ATOM 1264 O O . LYS A 1 187 ? -14.908 -31.762 -6.060 1.00 33.65 230 LYS A O 1
ATOM 1270 N N . VAL A 1 188 ? -14.205 -29.664 -5.672 1.00 34.45 231 VAL A N 1
ATOM 1271 C CA . VAL A 1 188 ? -12.977 -30.114 -5.028 1.00 34.37 231 VAL A CA 1
ATOM 1272 C C . VAL A 1 188 ? -13.325 -31.080 -3.904 1.00 37.82 231 VAL A C 1
ATOM 1273 O O . VAL A 1 188 ? -12.743 -32.180 -3.757 1.00 30.38 231 VAL A O 1
ATOM 1277 N N . ASN A 1 189 ? -14.317 -30.671 -3.130 1.00 33.65 232 ASN A N 1
ATOM 1278 C CA . ASN A 1 189 ? -14.690 -31.445 -1.962 1.00 35.40 232 ASN A CA 1
ATOM 1279 C C . ASN A 1 189 ? -15.257 -32.814 -2.317 1.00 37.72 232 ASN A C 1
ATOM 1280 O O . ASN A 1 189 ? -15.142 -33.746 -1.527 1.00 37.90 232 ASN A O 1
ATOM 1285 N N . ASN A 1 190 ? -15.828 -32.946 -3.516 1.00 34.48 233 ASN A N 1
ATOM 1286 C CA . ASN A 1 190 ? -16.392 -34.223 -3.939 1.00 37.70 233 ASN A CA 1
ATOM 1287 C C . ASN A 1 190 ? -15.392 -35.112 -4.679 1.00 42.35 233 ASN A C 1
ATOM 1288 O O . ASN A 1 190 ? -15.714 -36.242 -5.032 1.00 37.64 233 ASN A O 1
ATOM 1293 N N . LEU A 1 191 ? -14.177 -34.614 -4.897 1.00 36.62 234 LEU A N 1
ATOM 1294 C CA . LEU A 1 191 ? -13.216 -35.329 -5.720 1.00 34.24 234 LEU A CA 1
ATOM 1295 C C . LEU A 1 191 ? -11.897 -35.660 -5.034 1.00 39.41 234 LEU A C 1
ATOM 1296 O O . LEU A 1 191 ? -10.976 -36.154 -5.685 1.00 38.71 234 LEU A O 1
ATOM 1301 N N . PHE A 1 192 ? -11.786 -35.376 -3.741 1.00 33.76 235 PHE A N 1
ATOM 1302 C CA . PHE A 1 192 ? -10.549 -35.635 -3.006 1.00 38.92 235 PHE A CA 1
ATOM 1303 C C . PHE A 1 192 ? -10.928 -36.040 -1.609 1.00 34.90 235 PHE A C 1
ATOM 1304 O O . PHE A 1 192 ? -12.083 -35.949 -1.261 1.00 36.03 235 PHE A O 1
ATOM 1312 N N . ASN A 1 193 ? -9.965 -36.498 -0.817 1.00 42.11 236 ASN A N 1
ATOM 1313 C CA . ASN A 1 193 ? -10.242 -36.969 0.544 1.00 39.14 236 ASN A CA 1
ATOM 1314 C C . ASN A 1 193 ? -10.066 -35.880 1.595 1.00 40.29 236 ASN A C 1
ATOM 1315 O O . ASN A 1 193 ? -9.092 -35.126 1.523 1.00 39.16 236 ASN A O 1
ATOM 1320 N N . PHE A 1 194 ? -10.973 -35.835 2.579 1.00 35.80 237 PHE A N 1
ATOM 1321 C CA . PHE A 1 194 ? -10.903 -34.875 3.688 1.00 43.14 237 PHE A CA 1
ATOM 1322 C C . PHE A 1 194 ? -11.213 -35.516 5.060 1.00 49.95 237 PHE A C 1
ATOM 1323 O O . PHE A 1 194 ? -12.071 -36.395 5.163 1.00 47.77 237 PHE A O 1
ATOM 1331 N N . ASN A 1 195 ? -10.498 -35.081 6.101 1.00 51.73 238 ASN A N 1
ATOM 1332 C CA . ASN A 1 195 ? -10.740 -35.543 7.476 1.00 51.40 238 ASN A CA 1
ATOM 1333 C C . ASN A 1 195 ? -12.004 -34.930 8.080 1.00 52.84 238 ASN A C 1
ATOM 1334 O O . ASN A 1 195 ? -13.105 -35.456 7.923 1.00 55.11 238 ASN A O 1
ATOM 1339 N N . PRO B 2 3 ? 11.078 -42.314 -11.971 1.00 69.92 220 PRO B N 1
ATOM 1340 C CA . PRO B 2 3 ? 10.029 -41.824 -11.067 1.00 60.68 220 PRO B CA 1
ATOM 1341 C C . PRO B 2 3 ? 8.650 -42.117 -11.655 1.00 61.64 220 PRO B C 1
ATOM 1342 O O . PRO B 2 3 ? 8.211 -41.430 -12.586 1.00 59.79 220 PRO B O 1
ATOM 1346 N N . ILE B 2 4 ? 7.982 -43.144 -11.129 1.00 59.23 221 ILE B N 1
ATOM 1347 C CA . ILE B 2 4 ? 6.810 -43.700 -11.799 1.00 58.18 221 ILE B CA 1
ATOM 1348 C C . ILE B 2 4 ? 5.656 -42.688 -11.888 1.00 62.80 221 ILE B C 1
ATOM 1349 O O . ILE B 2 4 ? 5.064 -42.529 -12.961 1.00 59.29 221 ILE B O 1
ATOM 1354 N N . ALA B 2 5 ? 5.364 -41.984 -10.791 1.00 61.09 222 ALA B N 1
ATOM 1355 C CA . ALA B 2 5 ? 4.282 -40.999 -10.777 1.00 60.15 222 ALA B CA 1
ATOM 1356 C C . ALA B 2 5 ? 4.536 -39.926 -11.822 1.00 55.44 222 ALA B C 1
ATOM 1357 O O . ALA B 2 5 ? 3.624 -39.514 -12.538 1.00 54.79 222 ALA B O 1
ATOM 1359 N N . ARG B 2 6 ? 5.785 -39.488 -11.922 1.00 55.69 223 ARG B N 1
ATOM 1360 C CA . ARG B 2 6 ? 6.135 -38.519 -12.945 1.00 56.41 223 ARG B CA 1
ATOM 1361 C C . ARG B 2 6 ? 6.087 -39.160 -14.333 1.00 54.96 223 ARG B C 1
ATOM 1362 O O . ARG B 2 6 ? 5.737 -38.506 -15.316 1.00 57.17 223 ARG B O 1
ATOM 1370 N N . ARG B 2 7 ? 6.427 -40.445 -14.410 1.00 60.23 224 ARG B N 1
ATOM 1371 C CA . ARG B 2 7 ? 6.505 -41.126 -15.698 1.00 55.54 224 ARG B CA 1
ATOM 1372 C C . ARG B 2 7 ? 5.138 -41.204 -16.358 1.00 53.11 224 ARG B C 1
ATOM 1373 O O . ARG B 2 7 ? 4.987 -40.898 -17.550 1.00 48.61 224 ARG B O 1
ATOM 1381 N N . LYS B 2 8 ? 4.144 -41.611 -15.570 1.00 55.41 225 LYS B N 1
ATOM 1382 C CA . LYS B 2 8 ? 2.777 -41.755 -16.058 1.00 50.36 225 LYS B CA 1
ATOM 1383 C C . LYS B 2 8 ? 2.197 -40.420 -16.510 1.00 53.35 225 LYS B C 1
ATOM 1384 O O . LYS B 2 8 ? 1.566 -40.340 -17.573 1.00 51.05 225 LYS B O 1
ATOM 1390 N N . SER B 2 9 ? 2.424 -39.376 -15.706 1.00 47.78 226 SER B N 1
ATOM 1391 C CA . SER B 2 9 ? 1.905 -38.042 -16.001 1.00 43.52 226 SER B CA 1
ATOM 1392 C C . SER B 2 9 ? 2.553 -37.526 -17.265 1.00 49.54 226 SER B C 1
ATOM 1393 O O . SER B 2 9 ? 1.889 -36.966 -18.150 1.00 45.42 226 SER B O 1
ATOM 1396 N N . LEU B 2 10 ? 3.865 -37.729 -17.342 1.00 48.92 227 LEU B N 1
ATOM 1397 C CA . LEU B 2 10 ? 4.636 -37.316 -18.504 1.00 50.84 227 LEU B CA 1
ATOM 1398 C C . LEU B 2 10 ? 4.088 -38.001 -19.749 1.00 47.26 227 LEU B C 1
ATOM 1399 O O . LEU B 2 10 ? 3.783 -37.348 -20.757 1.00 46.22 227 LEU B O 1
ATOM 1404 N N . GLN B 2 11 ? 3.943 -39.321 -19.657 1.00 49.50 228 GLN B N 1
ATOM 1405 C CA . GLN B 2 11 ? 3.345 -40.107 -20.731 1.00 49.07 228 GLN B CA 1
ATOM 1406 C C . GLN B 2 11 ? 1.998 -39.533 -21.163 1.00 52.10 228 GLN B C 1
ATOM 1407 O O . GLN B 2 11 ? 1.816 -39.234 -22.343 1.00 51.85 228 GLN B O 1
ATOM 1413 N N . ARG B 2 12 ? 1.075 -39.347 -20.211 1.00 48.72 229 ARG B N 1
ATOM 1414 C CA . ARG B 2 12 ? -0.269 -38.832 -20.515 1.00 47.99 229 ARG B CA 1
ATOM 1415 C C . ARG B 2 12 ? -0.217 -37.438 -21.122 1.00 52.49 229 ARG B C 1
ATOM 1416 O O . ARG B 2 12 ? -0.972 -37.114 -22.044 1.00 53.95 229 ARG B O 1
ATOM 1424 N N . PHE B 2 13 ? 0.681 -36.612 -20.593 1.00 53.32 230 PHE B N 1
ATOM 1425 C CA . PHE B 2 13 ? 0.851 -35.250 -21.077 1.00 48.04 230 PHE B CA 1
ATOM 1426 C C . PHE B 2 13 ? 1.290 -35.209 -22.537 1.00 48.65 230 PHE B C 1
ATOM 1427 O O . PHE B 2 13 ? 0.717 -34.478 -23.339 1.00 54.37 230 PHE B O 1
ATOM 1435 N N . LEU B 2 14 ? 2.325 -35.973 -22.873 1.00 52.29 231 LEU B N 1
ATOM 1436 C CA . LEU B 2 14 ? 2.874 -35.963 -24.229 1.00 55.31 231 LEU B CA 1
ATOM 1437 C C . LEU B 2 14 ? 1.888 -36.539 -25.237 1.00 58.54 231 LEU B C 1
ATOM 1438 O O . LEU B 2 14 ? 1.700 -35.980 -26.321 1.00 65.34 231 LEU B O 1
ATOM 1443 N N . GLU B 2 15 ? 1.256 -37.653 -24.872 1.00 59.01 232 GLU B N 1
ATOM 1444 C CA . GLU B 2 15 ? 0.240 -38.272 -25.719 1.00 63.84 232 GLU B CA 1
ATOM 1445 C C . GLU B 2 15 ? -0.933 -37.345 -26.017 1.00 65.84 232 GLU B C 1
ATOM 1446 O O . GLU B 2 15 ? -1.423 -37.300 -27.148 1.00 69.83 232 GLU B O 1
ATOM 1452 N N . LYS B 2 16 ? -1.382 -36.592 -25.019 1.00 61.34 233 LYS B N 1
ATOM 1453 C CA . LYS B 2 16 ? -2.508 -35.705 -25.257 1.00 63.54 233 LYS B CA 1
ATOM 1454 C C . LYS B 2 16 ? -2.019 -34.491 -26.037 1.00 67.34 233 LYS B C 1
ATOM 1455 O O . LYS B 2 16 ? -2.776 -33.867 -26.791 1.00 71.30 233 LYS B O 1
ATOM 1461 N N . ARG B 2 17 ? -0.737 -34.174 -25.867 1.00 63.65 234 ARG B N 1
ATOM 1462 C CA . ARG B 2 17 ? -0.139 -33.040 -26.559 1.00 67.74 234 ARG B CA 1
ATOM 1463 C C . ARG B 2 17 ? -0.229 -33.244 -28.065 1.00 70.61 234 ARG B C 1
ATOM 1464 O O . ARG B 2 17 ? -0.502 -32.303 -28.816 1.00 72.30 234 ARG B O 1
ATOM 1472 N N . LYS B 2 18 ? -0.033 -34.489 -28.491 1.00 71.30 235 LYS B N 1
ATOM 1473 C CA . LYS B 2 18 ? -0.156 -34.864 -29.900 1.00 75.43 235 LYS B CA 1
ATOM 1474 C C . LYS B 2 18 ? -1.495 -34.433 -30.516 1.00 80.15 235 LYS B C 1
ATOM 1475 O O . LYS B 2 18 ? -1.625 -34.361 -31.734 1.00 82.93 235 LYS B O 1
ATOM 1481 N N . GLU B 2 19 ? -2.485 -34.153 -29.674 1.00 80.18 236 GLU B N 1
ATOM 1482 C CA . GLU B 2 19 ? -3.789 -33.704 -30.141 1.00 79.67 236 GLU B CA 1
ATOM 1483 C C . GLU B 2 19 ? -4.079 -32.272 -29.697 1.00 79.14 236 GLU B C 1
ATOM 1484 O O . GLU B 2 19 ? -3.665 -31.312 -30.351 1.00 76.16 236 GLU B O 1
#

Sequence (188 aa):
PQFNEDTLQQRLQALIESAGENWTYAIFWQISHDFDSSTGDNTVILGWGDGYYKGENTAEQEHRKRVIRELNSLEEVTDTEWFFLVSMTQSFVNGVGLPGESFLNSRVIWLSGSGALTGSGCERAGQGQIYGLKTMVCIATQNGVVELGSSEVISQSSDLMHKVNNLFNFNPIARRKSLQRFLEKRKE

Foldseek 3Di:
DADDLVCQVVLQCCLQVVDPDHFFKKFFFFWDWDADPVVRDTWIKTAGSDMGGDHPPVVVQVVVPVVVVVVVVCHGCALVNVLVVVRRGDMGTQCAADFNVCANVQDKDKQFALCSLVVVPGPSSPSLVVRQWTIWIWGHAPGGIMMITHSHGDDDDVVSVVSVPVRGHHD/DVVVVVVVVVVVVVVVD

Nearest PDB structures (foldseek):
  5t0q-assembly1_A  TM=1.006E+00  e=3.690E-39  Arabidopsis thaliana
  4yz6-assembly1_A  TM=1.004E+00  e=7.919E-37  Arabidopsis thaliana
  7fdm-assembly1_A  TM=9.301E-01  e=5.360E-33  Arabidopsis thaliana
  7fdm-assembly2_B  TM=9.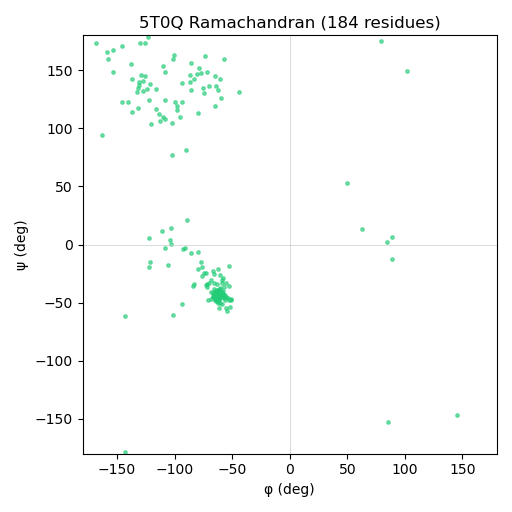304E-01  e=4.709E-32  Arabidopsis thaliana
  4rru-assembly1_A  TM=9.344E-01  e=8.892E-30  Arabidopsis thaliana

InterPro domains:
  IPR011598 Myc-type, basic helix-loop-helix (bHLH) domain [PF00010] (415-461)
  IPR011598 Myc-type, basic helix-loop-helix (bHLH) domain [PS50888] (411-460)
  IPR011598 Myc-type, basic helix-loop-helix (bHLH) domain [SM00353] (417-466)
  IPR025610 Transcription factor MYC/MYB N-terminal [PF14215] (52-235)
  IPR036638 Helix-loop-helix DNA-binding domain superfamily [G3DSA:4.10.280.10] (403-489)
  IPR036638 Helix-loop-helix DNA-binding domain superfamily [SSF47459] (414-480)
  IPR045084 Transcription factor AIB/MYC-like [PTHR11514] (22-587)
  IPR054502 Plant bHLH transcription factor, ACT-like domain [PF22754] (513-584)

Radius of gyration: 16.28 Å; Cα contacts (8 Å, |Δi|>4): 334; chains: 2; bounding box: 40×37×46 Å

GO terms:
  GO:0005634 nucleus (C, IDA)
  GO:0045893 positive regulation of DNA-templated transcription (P, IDA)
  GO:0010374 stomatal complex development (P, IG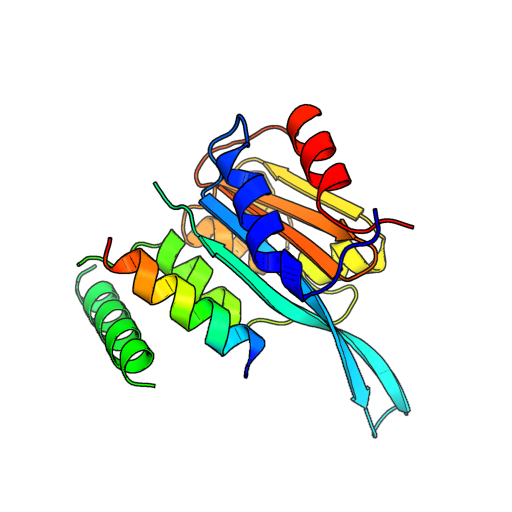I)
  GO:0006355 regulation of DNA-templated transcription (P, TAS)
  GO:0009718 anthocyanin-containing compound biosynthetic process (P, IMP)
  GO:0009753 response to jasmonic acid (P, IMP)
  GO:0106167 extracellular ATP signaling (P, IMP)
  GO:0006952 defense response (P, IMP)
  GO:0005515 protein binding (F, IPI)
  GO:0043425 bHLH transcription factor binding (F, IPI)

Secondary structure (DSSP, 8-state):
----GGGHHHHHHHHHHS-SS---EEEEEEEEEEE-TTT--EEEEEEEEEEEE----HHHHHHHHHHHHHHHH-----HHHHHHHHHTT-EEETTSHHHHHHHHTT-EEEEESHHHHHTS--HHHHHHHHTT--EEEEEEETTEEEEEEESS-----HHHHHHHHHHS---/-HHHHHHHHHHHHHHT-

Organism: Arabidopsis thaliana (NCBI:txid3702)

B-factor: mean 44.74, std 13.19, range [24.51, 95.14]